Protein AF-A0A3Q2NP23-F1 (afdb_monomer)

Structure (mmCIF, N/CA/C/O backbone):
data_AF-A0A3Q2NP23-F1
#
_entry.id   AF-A0A3Q2NP23-F1
#
loop_
_atom_site.group_PDB
_atom_site.id
_atom_site.type_symbol
_atom_site.label_atom_id
_atom_site.label_alt_id
_atom_site.label_comp_id
_atom_site.label_asym_id
_atom_site.label_entity_id
_atom_site.label_seq_id
_atom_site.pdbx_PDB_ins_code
_atom_site.Cartn_x
_atom_site.Cartn_y
_atom_site.Cartn_z
_atom_site.occupancy
_atom_site.B_iso_or_equiv
_atom_site.auth_seq_id
_atom_site.auth_comp_id
_atom_site.auth_asym_id
_atom_site.auth_atom_id
_atom_site.pdbx_PDB_model_num
ATOM 1 N N . LYS A 1 1 ? -28.931 4.184 -23.098 1.00 35.94 1 LYS A N 1
ATOM 2 C CA . LYS A 1 1 ? -28.096 5.409 -23.092 1.00 35.94 1 LYS A CA 1
ATOM 3 C C . LYS A 1 1 ? -26.711 5.015 -23.587 1.00 35.94 1 LYS A C 1
ATOM 5 O O . LYS A 1 1 ? -25.876 4.623 -22.790 1.00 35.94 1 LYS A O 1
ATOM 10 N N . ALA A 1 2 ? -26.547 4.990 -24.907 1.00 26.88 2 ALA A N 1
ATOM 11 C CA . ALA A 1 2 ? -25.264 4.804 -25.570 1.00 26.88 2 ALA A CA 1
ATOM 12 C C . ALA A 1 2 ? -24.719 6.204 -25.873 1.00 26.88 2 ALA A C 1
ATOM 14 O O . ALA A 1 2 ? -25.475 7.043 -26.363 1.00 26.88 2 ALA A O 1
ATOM 15 N N . TYR A 1 3 ? -23.464 6.470 -25.517 1.00 28.52 3 TYR A N 1
ATOM 16 C CA . TYR A 1 3 ? -22.790 7.712 -25.876 1.00 28.52 3 TYR A CA 1
ATOM 17 C C . TYR A 1 3 ? -22.080 7.507 -27.211 1.00 28.52 3 TYR A C 1
ATOM 19 O O . TYR A 1 3 ? -21.202 6.659 -27.342 1.00 28.52 3 TYR A O 1
ATOM 27 N N . THR A 1 4 ? -22.537 8.267 -28.198 1.00 26.88 4 THR A N 1
ATOM 28 C CA . THR A 1 4 ? -21.994 8.383 -29.548 1.00 26.88 4 THR A CA 1
ATOM 29 C C . THR A 1 4 ? -20.663 9.132 -29.505 1.00 26.88 4 THR A C 1
ATOM 31 O O . THR A 1 4 ? -20.618 10.284 -29.073 1.00 26.88 4 THR A O 1
ATOM 34 N N . THR A 1 5 ? -19.589 8.500 -29.970 1.00 29.34 5 THR A N 1
ATOM 35 C CA . THR A 1 5 ? -18.286 9.139 -30.188 1.00 29.34 5 THR A CA 1
ATOM 36 C C . THR A 1 5 ? -18.270 9.799 -31.569 1.00 29.34 5 THR A C 1
ATOM 38 O O . THR A 1 5 ? -18.598 9.163 -32.570 1.00 29.34 5 THR A O 1
ATOM 41 N N . TYR A 1 6 ? -17.911 11.082 -31.620 1.00 25.86 6 TYR A N 1
ATOM 42 C CA . TYR A 1 6 ? -17.731 11.854 -32.850 1.00 25.86 6 TYR A CA 1
ATOM 43 C C . TYR A 1 6 ? -16.510 11.343 -33.631 1.00 25.86 6 TYR A C 1
ATOM 45 O O . TYR A 1 6 ? -15.394 11.391 -33.121 1.00 25.86 6 TYR A O 1
ATOM 53 N N . PHE A 1 7 ? -16.711 10.915 -34.879 1.00 29.17 7 PHE A N 1
ATOM 54 C CA . PHE A 1 7 ? -15.648 10.807 -35.881 1.00 29.17 7 PHE A CA 1
ATOM 55 C C . PHE A 1 7 ? -15.791 11.981 -36.852 1.00 29.17 7 PHE A C 1
ATOM 57 O O . PHE A 1 7 ? -16.804 12.115 -37.537 1.00 29.17 7 PHE A O 1
ATOM 64 N N . SER A 1 8 ? -14.784 12.849 -36.895 1.00 27.30 8 SER A N 1
ATOM 65 C CA . SER A 1 8 ? -14.653 13.893 -37.909 1.00 27.30 8 SER A CA 1
ATOM 66 C C . SER A 1 8 ? -14.280 13.258 -39.252 1.00 27.30 8 SER A C 1
ATOM 68 O O . SER A 1 8 ? -13.187 12.712 -39.399 1.00 27.30 8 SER A O 1
ATOM 70 N N . TYR A 1 9 ? -15.193 13.337 -40.219 1.00 28.77 9 TYR A N 1
ATOM 71 C CA . TYR A 1 9 ? -14.936 13.094 -41.637 1.00 28.77 9 TYR A CA 1
ATOM 72 C C . TYR A 1 9 ? -14.006 14.187 -42.189 1.00 28.77 9 TYR A C 1
ATOM 74 O O . TYR A 1 9 ? -14.312 15.371 -42.060 1.00 28.77 9 TYR A O 1
ATOM 82 N N . PHE A 1 10 ? -12.899 13.803 -42.827 1.00 31.05 10 PHE A N 1
ATOM 83 C CA . PHE A 1 10 ? -12.222 14.659 -43.803 1.00 31.05 10 PHE A CA 1
ATOM 84 C C . PHE A 1 10 ? -12.729 14.269 -45.194 1.00 31.05 10 PHE A C 1
ATOM 86 O O . PHE A 1 10 ? -12.468 13.163 -45.667 1.00 31.05 10 PHE A O 1
ATOM 93 N N . ASP A 1 11 ? -13.475 15.179 -45.822 1.00 29.77 11 ASP A N 1
ATOM 94 C CA . ASP A 1 11 ? -13.881 15.097 -47.224 1.00 29.77 11 ASP A CA 1
ATOM 95 C C . ASP A 1 11 ? -12.647 15.118 -48.134 1.00 29.77 11 ASP A C 1
ATOM 97 O O . ASP A 1 11 ? -11.856 16.065 -48.124 1.00 29.77 11 ASP A O 1
ATOM 101 N N . CYS A 1 12 ? -12.490 14.080 -48.956 1.00 27.72 12 CYS A N 1
ATOM 102 C CA . CYS A 1 12 ? -11.505 14.051 -50.029 1.00 27.72 12 CYS A CA 1
ATOM 103 C C . CYS A 1 12 ? -12.190 14.481 -51.334 1.00 27.72 12 CYS A C 1
ATOM 105 O O . CYS A 1 12 ? -12.867 13.690 -51.992 1.00 27.72 12 CYS A O 1
ATOM 107 N N . HIS A 1 13 ? -12.029 15.752 -51.706 1.00 27.91 13 HIS A N 1
ATOM 108 C CA . HIS A 1 13 ? -12.429 16.241 -53.023 1.00 27.91 13 HIS A CA 1
ATOM 109 C C . HIS A 1 13 ? -11.450 15.711 -54.081 1.00 27.91 13 HIS A C 1
ATOM 111 O O . HIS A 1 13 ? -10.294 16.126 -54.155 1.00 27.91 13 HIS A O 1
ATOM 117 N N . ILE A 1 14 ? -11.927 14.788 -54.915 1.00 40.62 14 ILE A N 1
ATOM 118 C CA . ILE A 1 14 ? -11.193 14.257 -56.065 1.00 40.62 14 ILE A CA 1
ATOM 119 C C . ILE A 1 14 ? -11.105 15.344 -57.140 1.00 40.62 14 ILE A C 1
ATOM 121 O O . ILE A 1 14 ? -12.124 15.766 -57.688 1.00 40.62 14 ILE A O 1
ATOM 125 N N . SER A 1 15 ? -9.886 15.747 -57.506 1.00 33.84 15 SER A N 1
ATOM 126 C CA . SER A 1 15 ? -9.632 16.327 -58.826 1.00 33.84 15 SER A CA 1
ATOM 127 C C . SER A 1 15 ? -8.270 15.895 -59.387 1.00 33.84 15 SER A C 1
ATOM 129 O O . SER A 1 15 ? -7.220 16.157 -58.817 1.00 33.84 15 SER A O 1
ATOM 131 N N . SER A 1 16 ? -8.356 15.229 -60.542 1.00 37.62 16 SER A N 1
ATOM 132 C CA . SER A 1 16 ? -7.365 15.105 -61.619 1.00 37.62 16 SER A CA 1
ATOM 133 C C . SER A 1 16 ? -6.030 14.365 -61.382 1.00 37.62 16 SER A C 1
ATOM 135 O O . SER A 1 16 ? -5.040 14.928 -60.934 1.00 37.62 16 SER A O 1
ATOM 137 N N . LEU A 1 17 ? -6.006 13.114 -61.871 1.00 46.75 17 LEU A N 1
ATOM 138 C CA . LEU A 1 17 ? -4.917 12.429 -62.595 1.00 46.75 17 LEU A CA 1
ATOM 139 C C . LEU A 1 17 ? -3.469 12.651 -62.112 1.00 46.75 17 LEU A C 1
ATOM 141 O O . LEU A 1 17 ? -2.693 13.329 -62.775 1.00 46.75 17 LEU A O 1
ATOM 145 N N . THR A 1 18 ? -3.055 11.931 -61.069 1.00 41.75 18 THR A N 1
ATOM 146 C CA . THR A 1 18 ? -1.719 11.308 -61.004 1.00 41.75 18 THR A CA 1
ATOM 147 C C . THR A 1 18 ? -1.825 9.977 -60.255 1.00 41.75 18 THR A C 1
ATOM 149 O O . THR A 1 18 ? -2.629 9.827 -59.339 1.00 41.75 18 THR A O 1
ATOM 152 N N . SER A 1 19 ? -1.073 8.973 -60.705 1.00 42.38 19 SER A N 1
ATOM 153 C CA . SER A 1 19 ? -1.015 7.628 -60.125 1.00 42.38 19 SER A CA 1
ATOM 154 C C . SER A 1 19 ? -0.623 7.683 -58.642 1.00 42.38 19 SER A C 1
ATOM 156 O O . SER A 1 19 ? 0.564 7.776 -58.330 1.00 42.38 19 SER A O 1
ATOM 158 N N . LEU A 1 20 ? -1.590 7.577 -57.724 1.00 38.09 20 LEU A N 1
ATOM 159 C CA . LEU A 1 20 ? -1.295 7.263 -56.327 1.00 38.09 20 LEU A CA 1
ATOM 160 C C . LEU A 1 20 ? -0.900 5.785 -56.239 1.00 38.09 20 LEU A C 1
ATOM 162 O O . LEU A 1 20 ? -1.748 4.894 -56.247 1.00 38.09 20 LEU A O 1
ATOM 166 N N . LEU A 1 21 ? 0.401 5.527 -56.117 1.00 37.78 21 LEU A N 1
ATOM 167 C CA . LEU A 1 21 ? 0.867 4.331 -55.428 1.00 37.78 21 LEU A CA 1
ATOM 168 C C . LEU A 1 21 ? 0.365 4.430 -53.981 1.00 37.78 21 LEU A C 1
ATOM 170 O O . LEU A 1 21 ? 0.933 5.157 -53.169 1.00 37.78 21 LEU A O 1
ATOM 174 N N . CYS A 1 22 ? -0.717 3.721 -53.658 1.00 30.45 22 CYS A N 1
ATOM 175 C CA . CYS A 1 22 ? -1.057 3.425 -52.271 1.00 30.45 22 CYS A CA 1
ATOM 176 C C . CYS A 1 22 ? 0.041 2.518 -51.710 1.00 30.45 22 CYS A C 1
ATOM 178 O O . CYS A 1 22 ? -0.013 1.297 -51.844 1.00 30.45 22 CYS A O 1
ATOM 180 N N . VAL A 1 23 ? 1.063 3.123 -51.105 1.00 36.09 23 VAL A N 1
ATOM 181 C CA . VAL A 1 23 ? 1.994 2.400 -50.244 1.00 36.09 23 VAL A CA 1
ATOM 182 C C . VAL A 1 23 ? 1.214 2.045 -48.984 1.00 36.09 23 VAL A C 1
ATOM 184 O O . VAL A 1 23 ? 0.964 2.890 -48.127 1.00 36.09 23 VAL A O 1
ATOM 187 N N . VAL A 1 24 ? 0.762 0.797 -48.908 1.00 30.58 24 VAL A N 1
ATOM 188 C CA . VAL A 1 24 ? 0.206 0.229 -47.683 1.00 30.58 24 VAL A CA 1
ATOM 189 C C . VAL A 1 24 ? 1.387 0.030 -46.736 1.00 30.58 24 VAL A C 1
ATOM 191 O O . VAL A 1 24 ? 2.119 -0.951 -46.849 1.00 30.58 24 VAL A O 1
ATOM 194 N N . PHE A 1 25 ? 1.625 0.982 -45.834 1.00 33.41 25 PHE A N 1
ATOM 195 C CA . PHE A 1 25 ? 2.493 0.723 -44.691 1.00 33.41 25 PHE A CA 1
ATOM 196 C C . PHE A 1 25 ? 1.795 -0.339 -43.839 1.00 33.41 25 PHE A C 1
ATOM 198 O O . PHE A 1 25 ? 0.731 -0.086 -43.275 1.00 33.41 25 PHE A O 1
ATOM 205 N N . SER A 1 26 ? 2.361 -1.548 -43.794 1.00 35.94 26 SER A N 1
ATOM 206 C CA . SER A 1 26 ? 1.965 -2.519 -42.774 1.00 35.94 26 SER A CA 1
ATOM 207 C C . SER A 1 26 ? 2.264 -1.892 -41.409 1.00 35.94 26 SER A C 1
ATOM 209 O O . SER A 1 26 ? 3.358 -1.343 -41.245 1.00 35.94 26 SER A O 1
ATOM 211 N N . PRO A 1 27 ? 1.325 -1.909 -40.449 1.00 47.12 27 PRO A N 1
ATOM 212 C CA . PRO A 1 27 ? 1.625 -1.446 -39.104 1.00 47.12 27 PRO A CA 1
ATOM 213 C C . PRO A 1 27 ? 2.765 -2.313 -38.562 1.00 47.12 27 PRO A C 1
ATOM 215 O O . PRO A 1 27 ? 2.693 -3.539 -38.641 1.00 47.12 27 PRO A O 1
ATOM 218 N N . VAL A 1 28 ? 3.836 -1.682 -38.073 1.00 52.12 28 VAL A N 1
ATOM 219 C CA . VAL A 1 28 ? 4.863 -2.373 -37.282 1.00 52.12 28 VAL A CA 1
ATOM 220 C C . VAL A 1 28 ? 4.123 -3.110 -36.167 1.00 52.12 28 VAL A C 1
ATOM 222 O O . VAL A 1 28 ? 3.324 -2.499 -35.457 1.00 52.12 28 VAL A O 1
ATOM 225 N N . ASP A 1 29 ? 4.313 -4.425 -36.093 1.00 55.00 29 ASP A N 1
ATOM 226 C CA . ASP A 1 29 ? 3.543 -5.328 -35.240 1.00 55.00 29 ASP A CA 1
ATOM 227 C C . ASP A 1 29 ? 3.810 -4.998 -33.762 1.00 55.00 29 ASP A C 1
ATOM 229 O O . ASP A 1 29 ? 4.815 -5.408 -33.177 1.00 55.00 29 ASP A O 1
ATOM 233 N N . GLN A 1 30 ? 2.961 -4.155 -33.167 1.00 64.19 30 GLN A N 1
ATOM 234 C CA . GLN A 1 30 ? 3.135 -3.702 -31.792 1.00 64.19 30 GLN A CA 1
ATOM 235 C C . GLN A 1 30 ? 2.721 -4.827 -30.839 1.00 64.19 30 GLN A C 1
ATOM 237 O O . GLN A 1 30 ? 1.545 -5.010 -30.521 1.00 64.19 30 GLN A O 1
ATOM 242 N N . THR A 1 31 ? 3.704 -5.583 -30.354 1.00 84.19 31 THR A N 1
ATOM 243 C CA . THR A 1 31 ? 3.471 -6.671 -29.398 1.00 84.19 31 THR A CA 1
ATOM 244 C C . THR A 1 31 ? 3.238 -6.085 -28.008 1.00 84.19 31 THR A C 1
ATOM 246 O O . THR A 1 31 ? 4.031 -5.277 -27.536 1.00 84.19 31 THR A O 1
ATOM 249 N N . THR A 1 32 ? 2.168 -6.482 -27.318 1.00 91.75 32 THR A N 1
ATOM 250 C CA . THR A 1 32 ? 1.939 -6.089 -25.916 1.00 91.75 32 THR A CA 1
ATOM 251 C C . THR A 1 32 ? 2.197 -7.276 -24.997 1.00 91.75 32 THR A C 1
ATOM 253 O O . THR A 1 32 ? 1.559 -8.315 -25.146 1.00 91.75 32 THR A O 1
ATOM 256 N N . ILE A 1 33 ? 3.101 -7.117 -24.031 1.00 93.56 33 ILE A N 1
ATOM 257 C CA . ILE A 1 33 ? 3.438 -8.135 -23.032 1.00 93.56 33 ILE A CA 1
ATOM 258 C C . ILE A 1 33 ? 2.903 -7.690 -21.676 1.00 93.56 33 ILE A C 1
ATOM 260 O O . ILE A 1 33 ? 3.132 -6.558 -21.246 1.00 93.56 33 ILE A O 1
ATOM 264 N N . ARG A 1 34 ? 2.189 -8.598 -21.009 1.00 92.88 34 ARG A N 1
ATOM 265 C CA . ARG A 1 34 ? 1.722 -8.443 -19.631 1.00 92.88 34 ARG A CA 1
ATOM 266 C C . ARG A 1 34 ? 2.533 -9.358 -18.731 1.00 92.88 34 ARG A C 1
ATOM 268 O O . ARG A 1 34 ? 2.736 -10.516 -19.081 1.00 92.88 34 ARG A O 1
ATOM 275 N N . VAL A 1 35 ? 3.002 -8.826 -17.614 1.00 92.50 35 VAL A N 1
ATOM 276 C CA . VAL A 1 35 ? 3.826 -9.553 -16.648 1.00 92.50 35 VAL A CA 1
ATOM 277 C C . VAL A 1 35 ? 3.521 -9.060 -15.243 1.00 92.50 35 VAL A C 1
ATOM 279 O O . VAL A 1 35 ? 3.249 -7.874 -15.050 1.00 92.50 35 VAL A O 1
ATOM 282 N N . ASP A 1 36 ? 3.593 -9.947 -14.266 1.00 89.12 36 ASP A N 1
ATOM 283 C CA . ASP A 1 36 ? 3.422 -9.579 -12.871 1.00 89.12 36 ASP A CA 1
ATOM 284 C C . ASP A 1 36 ? 4.686 -8.898 -12.319 1.00 89.12 36 ASP A C 1
ATOM 286 O O . ASP A 1 36 ? 5.825 -9.164 -12.715 1.00 89.12 36 ASP A O 1
ATOM 290 N N . SER A 1 37 ? 4.511 -7.953 -11.397 1.00 85.19 37 SER A N 1
ATOM 291 C CA . SER A 1 37 ? 5.633 -7.256 -10.767 1.00 85.19 37 SER A CA 1
ATOM 292 C C . SER A 1 37 ? 6.547 -8.242 -10.034 1.00 85.19 37 SER A C 1
ATOM 294 O O . SER A 1 37 ? 6.059 -9.160 -9.382 1.00 85.19 37 SER A O 1
ATOM 296 N N . ARG A 1 38 ? 7.856 -7.967 -10.029 1.00 82.12 38 ARG A N 1
ATOM 297 C CA . ARG A 1 38 ? 8.957 -8.783 -9.478 1.00 82.12 38 ARG A CA 1
ATOM 298 C C . ARG A 1 38 ? 9.352 -9.993 -10.325 1.00 82.12 38 ARG A C 1
ATOM 300 O O . ARG A 1 38 ? 10.338 -10.645 -9.986 1.00 82.12 38 ARG A O 1
ATOM 307 N N . GLU A 1 39 ? 8.680 -10.251 -11.440 1.00 87.44 39 GLU A N 1
ATOM 308 C CA . GLU A 1 39 ? 9.091 -11.294 -12.377 1.00 87.44 39 GLU A CA 1
ATOM 309 C C . GLU A 1 39 ? 10.202 -10.827 -13.333 1.00 87.44 39 GLU A C 1
ATOM 311 O O . GLU A 1 39 ? 10.609 -9.663 -13.355 1.00 87.44 39 GLU A O 1
ATOM 316 N N . THR A 1 40 ? 10.737 -11.764 -14.115 1.00 91.88 40 THR A N 1
ATOM 317 C CA . THR A 1 40 ? 11.647 -11.470 -15.229 1.00 91.88 40 THR A CA 1
ATOM 318 C C . THR A 1 40 ? 10.866 -11.585 -16.529 1.00 91.88 40 THR A C 1
ATOM 320 O O . THR A 1 40 ? 10.209 -12.596 -16.756 1.00 91.88 40 THR A O 1
ATOM 323 N N . VAL A 1 41 ? 10.957 -10.571 -17.388 1.00 95.38 41 VAL A N 1
ATOM 324 C CA . VAL A 1 41 ? 10.283 -10.537 -18.692 1.00 95.38 41 VAL A CA 1
ATOM 325 C C . VAL A 1 41 ? 11.306 -10.573 -19.822 1.00 95.38 41 VAL A C 1
ATOM 327 O O . VAL A 1 41 ? 12.412 -10.052 -19.680 1.00 95.38 41 VAL A O 1
ATOM 330 N N . ILE A 1 42 ? 10.933 -11.174 -20.950 1.00 96.62 42 ILE A N 1
ATOM 331 C CA . ILE A 1 42 ? 11.737 -11.173 -22.173 1.00 96.62 42 ILE A CA 1
ATOM 332 C C . ILE A 1 42 ? 10.973 -10.394 -23.241 1.00 96.62 42 ILE A C 1
ATOM 334 O O . ILE A 1 42 ? 9.869 -10.789 -23.614 1.00 96.62 42 ILE A O 1
ATOM 338 N N . LEU A 1 43 ? 11.541 -9.286 -23.722 1.00 96.06 43 LEU A N 1
ATOM 339 C CA . LEU A 1 43 ? 10.987 -8.536 -24.848 1.00 96.06 43 LEU A CA 1
ATOM 340 C C . LEU A 1 43 ? 11.620 -9.070 -26.140 1.00 96.06 43 LEU A C 1
ATOM 342 O O . LEU A 1 43 ? 12.839 -8.963 -26.298 1.00 96.06 43 LEU A O 1
ATOM 346 N N . PRO A 1 44 ? 10.835 -9.667 -27.050 1.00 94.94 44 PRO A N 1
ATOM 347 C CA . PRO A 1 44 ? 11.377 -10.378 -28.194 1.00 94.94 44 PRO A CA 1
ATOM 348 C C . PRO A 1 44 ? 11.942 -9.414 -29.237 1.00 94.94 44 PRO A C 1
ATOM 350 O O . PRO A 1 44 ? 11.296 -8.437 -29.631 1.00 94.94 44 PRO A O 1
ATOM 353 N N . CYS A 1 45 ? 13.142 -9.718 -29.723 1.00 92.94 45 CYS A N 1
ATOM 354 C CA . CYS A 1 45 ? 13.730 -9.043 -30.869 1.00 92.94 45 CYS A CA 1
ATOM 355 C C . CYS A 1 45 ? 14.780 -9.922 -31.554 1.00 92.94 45 CYS A C 1
ATOM 357 O O . CYS A 1 45 ? 15.736 -10.374 -30.926 1.00 92.94 45 CYS A O 1
ATOM 359 N N . ARG A 1 46 ? 14.625 -10.136 -32.863 1.00 91.56 46 ARG A N 1
ATOM 360 C CA . ARG A 1 46 ? 15.549 -10.945 -33.663 1.00 91.56 46 ARG A CA 1
ATOM 361 C C . ARG A 1 46 ? 16.091 -10.133 -34.830 1.00 91.56 46 ARG A C 1
ATOM 363 O O . ARG A 1 46 ? 15.320 -9.576 -35.607 1.00 91.56 46 ARG A O 1
ATOM 370 N N . ALA A 1 47 ? 17.415 -10.077 -34.940 1.00 88.56 47 ALA A N 1
ATOM 371 C CA . ALA A 1 47 ? 18.098 -9.370 -36.009 1.00 88.56 47 ALA A CA 1
ATOM 372 C C . ALA A 1 47 ? 17.793 -10.022 -37.375 1.00 88.56 47 ALA A C 1
ATOM 374 O O . ALA A 1 47 ? 17.795 -11.253 -37.481 1.00 88.56 47 ALA A O 1
ATOM 375 N N . PRO A 1 48 ? 17.531 -9.228 -38.426 1.00 83.44 48 PRO A N 1
ATOM 376 C CA . PRO A 1 48 ? 17.354 -9.745 -39.775 1.00 83.44 48 PRO A CA 1
ATOM 377 C C . PRO A 1 48 ? 18.700 -10.166 -40.388 1.00 83.44 48 PRO A C 1
ATOM 379 O O . PRO A 1 48 ? 19.739 -9.582 -40.088 1.00 83.44 48 PRO A O 1
ATOM 382 N N . GLY A 1 49 ? 18.681 -11.139 -41.304 1.00 77.50 49 GLY A N 1
ATOM 383 C CA . GLY A 1 49 ? 19.862 -11.546 -42.076 1.00 77.50 49 GLY A CA 1
ATOM 384 C C . GLY A 1 49 ? 20.578 -12.786 -41.533 1.00 77.50 49 GLY A C 1
ATOM 385 O O . GLY A 1 49 ? 19.934 -13.719 -41.063 1.00 77.50 49 GLY A O 1
ATOM 386 N N . ASP A 1 50 ? 21.908 -12.818 -41.655 1.00 72.12 50 ASP A N 1
ATOM 387 C CA . ASP A 1 50 ? 22.761 -13.980 -41.344 1.00 72.12 50 ASP A CA 1
ATOM 388 C C . ASP A 1 50 ? 23.021 -14.204 -39.839 1.00 72.12 50 ASP A C 1
ATOM 390 O O . ASP A 1 50 ? 23.732 -15.136 -39.466 1.00 72.12 50 ASP A O 1
ATOM 394 N N . GLY A 1 51 ? 22.430 -13.369 -38.979 1.00 68.06 51 GLY A N 1
ATOM 395 C CA . GLY A 1 51 ? 22.578 -13.423 -37.525 1.00 68.06 51 GLY A CA 1
ATOM 396 C C . GLY A 1 51 ? 23.752 -12.608 -36.974 1.00 68.06 51 GLY A C 1
ATOM 397 O O . GLY A 1 51 ? 23.907 -12.537 -35.755 1.00 68.06 51 GLY A O 1
ATOM 398 N N . THR A 1 52 ? 24.553 -11.949 -37.819 1.00 79.62 52 THR A N 1
ATOM 399 C CA . THR A 1 52 ? 25.682 -11.128 -37.360 1.00 79.62 52 THR A CA 1
ATOM 400 C C . THR A 1 52 ? 25.201 -9.798 -36.781 1.00 79.62 52 THR A C 1
ATOM 402 O O . THR A 1 52 ? 24.761 -8.906 -37.504 1.00 79.62 52 THR A O 1
ATOM 405 N N . VAL A 1 53 ? 25.339 -9.622 -35.465 1.00 85.00 53 VAL A N 1
ATOM 406 C CA . VAL A 1 53 ? 24.965 -8.382 -34.769 1.00 85.00 53 VAL A CA 1
ATOM 407 C C . VAL A 1 53 ? 26.212 -7.583 -34.398 1.00 85.00 53 VAL A C 1
ATOM 409 O O . VAL A 1 53 ? 26.959 -7.961 -33.498 1.00 85.00 53 VAL A O 1
ATOM 412 N N . ILE A 1 54 ? 26.419 -6.446 -35.067 1.00 85.69 54 ILE A N 1
ATOM 413 C CA . ILE A 1 54 ? 27.505 -5.499 -34.750 1.00 85.69 54 ILE A CA 1
ATOM 414 C C . ILE A 1 54 ? 27.041 -4.467 -33.719 1.00 85.69 54 ILE A C 1
ATOM 416 O O . ILE A 1 54 ? 27.753 -4.190 -32.756 1.00 85.69 54 ILE A O 1
ATOM 420 N N . THR A 1 55 ? 25.847 -3.897 -33.916 1.00 90.81 55 THR A N 1
ATOM 421 C CA . THR A 1 55 ? 25.205 -2.962 -32.981 1.00 90.81 55 THR A CA 1
ATOM 422 C C . THR A 1 55 ? 23.750 -3.368 -32.771 1.00 90.81 55 THR A C 1
ATOM 424 O O . THR A 1 55 ? 23.052 -3.654 -33.747 1.00 90.81 55 THR A O 1
ATOM 427 N N . ALA A 1 56 ? 23.307 -3.371 -31.517 1.00 92.69 56 ALA A N 1
ATOM 428 C CA . ALA A 1 56 ? 21.916 -3.552 -31.123 1.00 92.69 56 ALA A CA 1
ATOM 429 C C . ALA A 1 56 ? 21.591 -2.615 -29.962 1.00 92.69 56 ALA A C 1
ATOM 431 O O . ALA A 1 56 ? 22.380 -2.474 -29.027 1.00 92.69 56 ALA A O 1
ATOM 432 N N . GLU A 1 57 ? 20.426 -1.992 -30.006 1.00 92.81 57 GLU A N 1
ATOM 433 C CA . GLU A 1 57 ? 19.972 -1.086 -28.964 1.00 92.81 57 GLU A CA 1
ATOM 434 C C . GLU A 1 57 ? 18.508 -1.338 -28.636 1.00 92.81 57 GLU A C 1
ATOM 436 O O . GLU A 1 57 ? 17.679 -1.566 -29.519 1.00 92.81 57 GLU A O 1
ATOM 441 N N . TRP A 1 58 ? 18.209 -1.272 -27.343 1.00 94.75 58 TRP A N 1
ATOM 442 C CA . TRP A 1 58 ? 16.851 -1.102 -26.861 1.00 94.75 58 TRP A CA 1
ATOM 443 C C . TRP A 1 58 ? 16.709 0.291 -26.272 1.00 94.75 58 TRP A C 1
ATOM 445 O O . TRP A 1 58 ? 17.506 0.705 -25.426 1.00 94.75 58 TRP A O 1
ATOM 455 N N . SER A 1 59 ? 15.665 0.997 -26.677 1.00 91.31 59 SER A N 1
ATOM 456 C CA . SER A 1 59 ? 15.288 2.299 -26.136 1.00 91.31 59 SER A CA 1
ATOM 457 C C . SER A 1 59 ? 13.836 2.269 -25.669 1.00 91.31 59 SER A C 1
ATOM 459 O O . SER A 1 59 ? 13.084 1.343 -25.974 1.00 91.31 59 SER A O 1
ATOM 461 N N . ARG A 1 60 ? 13.437 3.271 -24.885 1.00 90.06 60 ARG A N 1
ATOM 462 C CA . ARG A 1 60 ? 12.025 3.520 -24.584 1.00 90.06 60 ARG A CA 1
ATOM 463 C C . ARG A 1 60 ? 11.603 4.832 -25.218 1.00 90.06 60 ARG A C 1
ATOM 465 O O . ARG A 1 60 ? 12.362 5.799 -25.207 1.00 90.06 60 ARG A O 1
ATOM 472 N N . THR A 1 61 ? 10.364 4.895 -25.689 1.00 84.31 61 THR A N 1
ATOM 473 C CA . THR A 1 61 ? 9.825 6.099 -26.344 1.00 84.31 61 THR A CA 1
ATOM 474 C C . THR A 1 61 ? 9.704 7.299 -25.401 1.00 84.31 61 THR A C 1
ATOM 476 O O . THR A 1 61 ? 9.630 8.440 -25.857 1.00 84.31 61 THR A O 1
ATOM 479 N N . ASP A 1 62 ? 9.646 7.052 -24.090 1.00 78.94 62 ASP A N 1
ATOM 480 C CA . ASP A 1 62 ? 9.495 8.073 -23.055 1.00 78.94 62 ASP A CA 1
ATOM 481 C C . ASP A 1 62 ? 10.819 8.540 -22.428 1.00 78.94 62 ASP A C 1
ATOM 483 O O . ASP A 1 62 ? 10.786 9.483 -21.638 1.00 78.94 62 ASP A O 1
ATOM 487 N N . LEU A 1 63 ? 11.968 7.957 -22.798 1.00 75.31 63 LEU A N 1
ATOM 488 C CA . LEU A 1 63 ? 13.299 8.387 -22.344 1.00 75.31 63 LEU A CA 1
ATOM 489 C C . LEU A 1 63 ? 13.874 9.538 -23.195 1.00 75.31 63 LEU A C 1
ATOM 491 O O . LEU A 1 63 ? 13.525 9.729 -24.366 1.00 75.31 63 LEU A O 1
ATOM 495 N N . GLU A 1 64 ? 14.771 10.335 -22.607 1.00 68.50 64 GLU A N 1
ATOM 496 C CA . GLU A 1 64 ? 15.610 11.284 -23.349 1.00 68.50 64 GLU A CA 1
ATOM 497 C C . GLU A 1 64 ? 16.439 10.575 -24.435 1.00 68.50 64 GLU A C 1
ATOM 499 O O . GLU A 1 64 ? 16.755 9.391 -24.347 1.00 68.50 64 GLU A O 1
ATOM 504 N N . SER A 1 65 ? 16.728 11.292 -25.526 1.00 66.19 65 SER A N 1
ATOM 505 C CA . SER A 1 65 ? 17.274 10.718 -26.767 1.00 66.19 65 SER A CA 1
ATOM 506 C C . SER A 1 65 ? 18.692 10.147 -26.664 1.00 66.19 65 SER A C 1
ATOM 508 O O . SER A 1 65 ? 19.134 9.491 -27.598 1.00 66.19 65 SER A O 1
ATOM 510 N N . ASP A 1 66 ? 19.415 10.418 -25.583 1.00 70.12 66 ASP A N 1
ATOM 511 C CA . ASP A 1 66 ? 20.778 9.947 -25.323 1.00 70.12 66 ASP A CA 1
ATOM 512 C C . ASP A 1 66 ? 20.838 8.758 -24.344 1.00 70.12 66 ASP A C 1
ATOM 514 O O . ASP A 1 66 ? 21.929 8.291 -24.019 1.00 70.12 66 ASP A O 1
ATOM 518 N N . GLN A 1 67 ? 19.688 8.245 -23.886 1.00 76.19 67 GLN A N 1
ATOM 519 C CA . GLN A 1 67 ? 19.608 7.187 -22.877 1.00 76.19 67 GLN A CA 1
ATOM 520 C C . GLN A 1 67 ? 18.994 5.900 -23.432 1.00 76.19 67 GLN A C 1
ATOM 522 O O . GLN A 1 67 ? 17.841 5.866 -23.864 1.00 76.19 67 GLN A O 1
ATOM 527 N N . TYR A 1 68 ? 19.748 4.804 -23.336 1.00 87.31 68 TYR A N 1
ATOM 528 C CA . TYR A 1 68 ? 19.308 3.478 -23.774 1.00 87.31 68 TYR A CA 1
ATOM 529 C C . TYR A 1 68 ? 18.869 2.613 -22.594 1.00 87.31 68 TYR A C 1
ATOM 531 O O . TYR A 1 68 ? 19.362 2.761 -21.479 1.00 87.31 68 TYR A O 1
ATOM 539 N N . VAL A 1 69 ? 17.974 1.659 -22.835 1.00 90.19 69 VAL A N 1
ATOM 540 C CA . VAL A 1 69 ? 17.706 0.567 -21.885 1.00 90.19 69 VAL A CA 1
ATOM 541 C C . VAL A 1 69 ? 18.909 -0.371 -21.836 1.00 90.19 69 VAL A C 1
ATOM 543 O O . VAL A 1 69 ? 19.371 -0.725 -20.758 1.00 90.19 69 VAL A O 1
ATOM 546 N N . ILE A 1 70 ? 19.437 -0.735 -23.006 1.00 92.31 70 ILE A N 1
ATOM 547 C CA . ILE A 1 7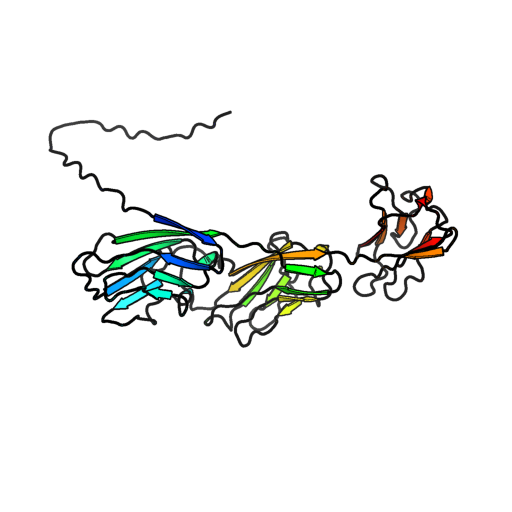0 ? 20.708 -1.438 -23.181 1.00 92.31 70 ILE A CA 1
ATOM 548 C C . ILE A 1 70 ? 21.282 -1.056 -24.547 1.00 92.31 70 ILE A C 1
ATOM 550 O O . ILE A 1 70 ? 20.544 -0.959 -25.530 1.00 92.31 70 ILE A O 1
ATOM 554 N N . PHE A 1 71 ? 22.593 -0.837 -24.608 1.00 92.25 71 PHE A N 1
ATOM 555 C CA . PHE A 1 71 ? 23.309 -0.546 -25.846 1.00 92.25 71 PHE A CA 1
ATOM 556 C C . PHE A 1 71 ? 24.443 -1.553 -26.024 1.00 92.25 71 PHE A C 1
ATOM 558 O O . PHE A 1 71 ? 25.300 -1.687 -25.152 1.00 92.25 71 PHE A O 1
ATOM 565 N N . TYR A 1 72 ? 24.441 -2.280 -27.134 1.00 92.56 72 TYR A N 1
ATOM 566 C CA . TYR A 1 72 ? 25.437 -3.288 -27.473 1.00 92.56 72 TYR A CA 1
ATOM 567 C C . TYR A 1 72 ? 26.172 -2.881 -28.746 1.00 92.56 72 TYR A C 1
ATOM 569 O O . TYR A 1 72 ? 25.542 -2.604 -29.766 1.00 92.56 72 TYR A O 1
ATOM 577 N N . ARG A 1 73 ? 27.506 -2.883 -28.699 1.00 91.25 73 ARG A N 1
ATOM 578 C CA . ARG A 1 73 ? 28.379 -2.613 -29.843 1.00 91.25 73 ARG A CA 1
ATOM 579 C C . ARG A 1 73 ? 29.684 -3.395 -29.711 1.00 91.25 73 ARG A C 1
ATOM 581 O O . ARG A 1 73 ? 30.240 -3.492 -28.620 1.00 91.25 73 ARG A O 1
ATOM 588 N N . ASP A 1 74 ? 30.185 -3.932 -30.822 1.00 87.69 74 ASP A N 1
ATOM 589 C CA . ASP A 1 74 ? 31.509 -4.571 -30.908 1.00 87.69 74 ASP A CA 1
ATOM 590 C C . ASP A 1 74 ? 31.737 -5.649 -29.828 1.00 87.69 74 ASP A C 1
ATOM 592 O O . ASP A 1 74 ? 32.770 -5.693 -29.153 1.00 87.69 74 ASP A O 1
ATOM 596 N N . ASN A 1 75 ? 30.746 -6.530 -29.645 1.00 83.94 75 ASN A N 1
ATOM 597 C CA . ASN A 1 75 ? 30.753 -7.605 -28.644 1.00 83.94 75 ASN A CA 1
ATOM 598 C C . ASN A 1 75 ? 30.784 -7.146 -27.179 1.00 83.94 75 ASN A C 1
ATOM 600 O O . ASN A 1 75 ? 31.152 -7.924 -26.294 1.00 83.94 75 ASN A O 1
ATOM 604 N N . LYS A 1 76 ? 30.391 -5.901 -26.898 1.00 88.38 76 LYS A N 1
ATOM 605 C CA . LYS A 1 76 ? 30.330 -5.346 -25.543 1.00 88.38 76 LYS A CA 1
ATOM 606 C C . LYS A 1 76 ? 29.035 -4.579 -25.317 1.00 88.38 76 LYS A C 1
ATOM 608 O O . LYS A 1 76 ? 28.508 -3.937 -26.218 1.00 88.38 76 LYS A O 1
ATOM 613 N N . ILE A 1 77 ? 28.544 -4.633 -24.083 1.00 87.81 77 ILE A N 1
ATOM 614 C CA . ILE A 1 77 ? 27.463 -3.765 -23.615 1.00 87.81 77 ILE A CA 1
ATOM 615 C C . ILE A 1 77 ? 28.094 -2.467 -23.109 1.00 87.81 77 ILE A C 1
ATOM 617 O O . ILE A 1 77 ? 28.991 -2.500 -22.263 1.00 87.81 77 ILE A O 1
ATOM 621 N N . ASP A 1 78 ? 27.624 -1.331 -23.614 1.00 85.06 78 ASP A N 1
ATOM 622 C CA . ASP A 1 78 ? 28.001 -0.014 -23.119 1.00 85.06 78 ASP A CA 1
ATOM 623 C C . ASP A 1 78 ? 27.142 0.350 -21.901 1.00 85.06 78 ASP A C 1
ATOM 625 O O . ASP A 1 78 ? 26.018 0.846 -21.994 1.00 85.06 78 ASP A O 1
ATOM 629 N N . ILE A 1 79 ? 27.694 0.081 -20.722 1.00 77.44 79 ILE A N 1
ATOM 630 C CA . ILE A 1 79 ? 27.041 0.360 -19.439 1.00 77.44 79 ILE A CA 1
ATOM 631 C C . ILE A 1 79 ? 26.936 1.876 -19.187 1.00 77.44 79 ILE A C 1
ATOM 633 O O . ILE A 1 79 ? 26.073 2.310 -18.421 1.00 77.44 79 ILE A O 1
ATOM 637 N N . ALA A 1 80 ? 27.797 2.695 -19.804 1.00 75.62 80 ALA A N 1
ATOM 638 C CA . ALA A 1 80 ? 27.790 4.144 -19.618 1.00 75.62 80 ALA A CA 1
ATOM 639 C C . ALA A 1 80 ? 26.639 4.810 -20.384 1.00 75.62 80 ALA A C 1
ATOM 641 O O . ALA A 1 80 ? 26.043 5.751 -19.865 1.00 75.62 80 ALA A O 1
ATOM 642 N N . ALA A 1 81 ? 26.290 4.281 -21.561 1.00 75.56 81 ALA A N 1
ATOM 643 C CA . ALA A 1 81 ? 25.145 4.726 -22.362 1.00 75.56 81 ALA A CA 1
ATOM 644 C C . ALA A 1 81 ? 23.784 4.221 -21.827 1.00 75.56 81 ALA A C 1
ATOM 646 O O . ALA A 1 81 ? 22.723 4.716 -22.214 1.00 75.56 81 ALA A O 1
ATOM 647 N N . SER A 1 82 ? 23.802 3.228 -20.932 1.00 80.25 82 SER A N 1
ATOM 648 C CA . SER A 1 82 ? 22.598 2.676 -20.313 1.00 80.25 82 SER A CA 1
ATOM 649 C C . SER A 1 82 ? 22.032 3.603 -19.239 1.00 80.25 82 SER A C 1
ATOM 651 O O . SER A 1 82 ? 22.714 4.010 -18.293 1.00 80.25 82 SER A O 1
ATOM 653 N N . CYS A 1 83 ? 20.724 3.813 -19.320 1.00 77.31 83 CYS A N 1
ATOM 654 C CA . CYS A 1 83 ? 19.903 4.438 -18.303 1.00 77.31 83 CYS A CA 1
ATOM 655 C C . CYS A 1 83 ? 20.151 3.777 -16.923 1.00 77.31 83 CYS A C 1
ATOM 657 O O . CYS A 1 83 ? 20.029 2.552 -16.790 1.00 77.31 83 CYS A O 1
ATOM 659 N N . PRO A 1 84 ? 20.503 4.568 -15.886 1.00 73.69 84 PRO A N 1
ATOM 660 C CA . PRO A 1 84 ? 20.763 4.094 -14.528 1.00 73.69 84 PRO A CA 1
ATOM 661 C C . PRO A 1 84 ? 19.755 3.100 -13.934 1.00 73.69 84 PRO A C 1
ATOM 663 O O . PRO A 1 84 ? 20.183 2.195 -13.222 1.00 73.69 84 PRO A O 1
ATOM 666 N N . SER A 1 85 ? 18.452 3.221 -14.219 1.00 74.56 85 SER A N 1
ATOM 667 C CA . SER A 1 85 ? 17.415 2.337 -13.651 1.00 74.56 85 SER A CA 1
ATOM 668 C C . SER A 1 85 ? 17.414 0.913 -14.221 1.00 74.56 85 SER A C 1
ATOM 670 O O . SER A 1 85 ? 16.827 0.017 -13.613 1.00 74.56 85 SER A O 1
ATOM 672 N N . PHE A 1 86 ? 18.063 0.697 -15.368 1.00 83.06 86 PHE A N 1
ATOM 673 C CA . PHE A 1 86 ? 18.185 -0.613 -16.014 1.00 83.06 86 PHE A CA 1
ATOM 674 C C . PHE A 1 86 ? 19.528 -1.293 -15.735 1.00 83.06 86 PHE A C 1
ATOM 676 O O . PHE A 1 86 ? 19.670 -2.492 -15.981 1.00 83.06 86 PHE A O 1
ATOM 683 N N . LYS A 1 87 ? 20.506 -0.572 -15.170 1.00 79.38 87 LYS A N 1
ATOM 684 C CA . LYS A 1 87 ? 21.818 -1.139 -14.832 1.00 79.38 87 LYS A CA 1
ATOM 685 C C . LYS A 1 87 ? 21.658 -2.372 -13.944 1.00 79.38 87 LYS A C 1
ATOM 687 O O . LYS A 1 87 ? 20.849 -2.385 -13.021 1.00 79.38 87 LYS A O 1
ATOM 692 N N . ASN A 1 88 ? 22.427 -3.416 -14.250 1.00 79.56 88 ASN A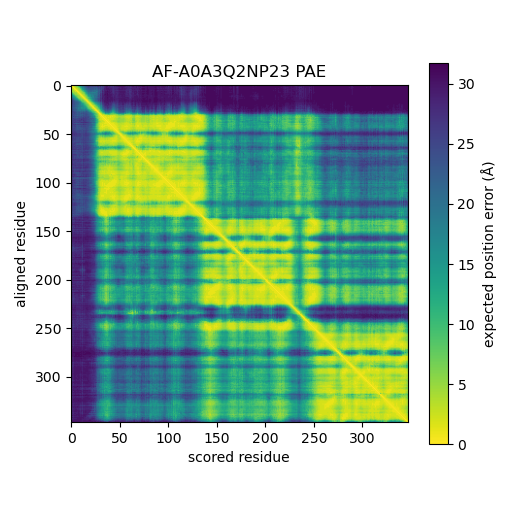 N 1
ATOM 693 C CA . ASN A 1 88 ? 22.422 -4.707 -13.550 1.00 79.56 88 ASN A CA 1
ATOM 694 C C . ASN A 1 88 ? 21.084 -5.480 -13.589 1.00 79.56 88 ASN A C 1
ATOM 696 O O . ASN A 1 88 ? 20.981 -6.544 -12.981 1.00 79.56 88 ASN A O 1
ATOM 700 N N . ARG A 1 89 ? 20.071 -4.989 -14.315 1.00 87.50 89 ARG A N 1
ATOM 701 C CA . ARG A 1 89 ? 18.759 -5.639 -14.464 1.00 87.50 89 ARG A CA 1
ATOM 702 C C . ARG A 1 89 ? 18.484 -6.145 -15.875 1.00 87.50 89 ARG A C 1
ATOM 704 O O . ARG A 1 89 ? 17.503 -6.858 -16.061 1.00 87.50 89 ARG A O 1
ATOM 711 N N . VAL A 1 90 ? 19.321 -5.782 -16.843 1.00 92.06 90 VAL A N 1
ATOM 712 C CA . VAL A 1 90 ? 19.131 -6.103 -18.260 1.00 92.06 90 VAL A CA 1
ATOM 713 C C . VAL A 1 90 ? 20.270 -6.936 -18.828 1.00 92.06 90 VAL A C 1
ATOM 715 O O . VAL A 1 90 ? 21.434 -6.735 -18.486 1.00 92.06 90 VAL A O 1
ATOM 718 N N . GLU A 1 91 ? 19.927 -7.846 -19.731 1.00 93.94 91 GLU A N 1
ATOM 719 C CA . GLU A 1 91 ? 20.867 -8.612 -20.550 1.00 93.94 91 GLU A CA 1
ATOM 720 C C . GLU A 1 91 ? 20.236 -8.944 -21.911 1.00 93.94 91 GLU A C 1
ATOM 722 O O . GLU A 1 91 ? 19.019 -8.845 -22.082 1.00 93.94 91 GLU A O 1
ATOM 727 N N . LEU A 1 92 ? 21.067 -9.305 -22.892 1.00 94.25 92 LEU A N 1
ATOM 728 C CA . LEU A 1 92 ? 20.611 -9.792 -24.198 1.00 94.25 92 LEU A CA 1
ATOM 729 C C . LEU A 1 92 ? 20.669 -11.320 -24.223 1.00 94.25 92 LEU A C 1
ATOM 731 O O . LEU A 1 92 ? 21.617 -11.904 -23.698 1.00 94.25 92 LEU A O 1
ATOM 735 N N . GLN A 1 93 ? 19.672 -11.949 -24.843 1.00 93.56 93 GLN A N 1
ATOM 736 C CA . GLN A 1 93 ? 19.472 -13.395 -24.762 1.00 93.56 93 GLN A CA 1
ATOM 737 C C . GLN A 1 93 ? 20.547 -14.222 -25.488 1.00 93.56 93 GLN A C 1
ATOM 739 O O . GLN A 1 93 ? 21.225 -15.025 -24.850 1.00 93.56 93 GLN A O 1
ATOM 744 N N . ASP A 1 94 ? 20.708 -14.057 -26.805 1.00 90.44 94 ASP A N 1
ATOM 745 C CA . ASP A 1 94 ? 21.659 -14.849 -27.597 1.00 90.44 94 ASP A CA 1
ATOM 746 C C . ASP A 1 94 ? 22.127 -14.100 -28.852 1.00 90.44 94 ASP A C 1
ATOM 748 O O . ASP A 1 94 ? 21.810 -14.424 -30.001 1.00 90.44 94 ASP A O 1
ATOM 752 N N . VAL A 1 95 ? 22.933 -13.066 -28.610 1.00 90.06 95 VAL A N 1
ATOM 753 C CA . VAL A 1 95 ? 23.414 -12.151 -29.654 1.00 90.06 95 VAL A CA 1
ATOM 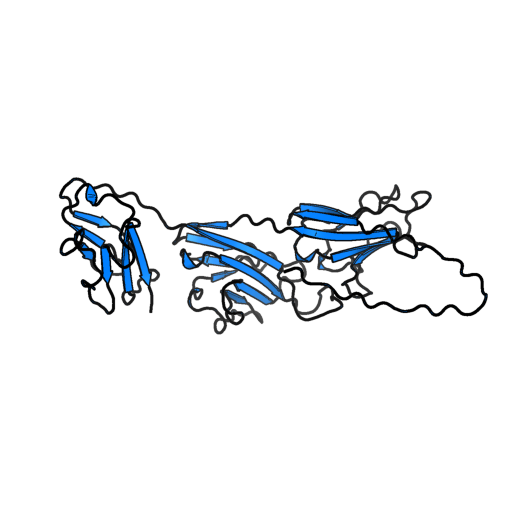754 C C . VAL A 1 95 ? 24.214 -12.870 -30.747 1.00 90.06 95 VAL A C 1
ATOM 756 O O . VAL A 1 95 ? 24.208 -12.437 -31.896 1.00 90.06 95 VAL A O 1
ATOM 759 N N . LYS A 1 96 ? 24.874 -13.992 -30.421 1.00 86.44 96 LYS A N 1
ATOM 760 C CA . LYS A 1 96 ? 25.676 -14.774 -31.380 1.00 86.44 96 LYS A CA 1
ATOM 761 C C . LYS A 1 96 ? 24.828 -15.403 -32.482 1.00 86.44 96 LYS A C 1
ATOM 763 O O . LYS A 1 96 ? 25.341 -15.627 -33.571 1.00 86.44 96 LYS A O 1
ATOM 768 N N . ASN A 1 97 ? 23.560 -15.675 -32.186 1.00 87.25 97 ASN A N 1
ATOM 769 C CA . ASN A 1 97 ? 22.601 -16.267 -33.112 1.00 87.25 97 ASN A CA 1
ATOM 770 C C . ASN A 1 97 ? 21.558 -15.242 -33.592 1.00 87.25 97 ASN A C 1
ATOM 772 O O . ASN A 1 97 ? 20.485 -15.615 -34.065 1.00 87.25 97 ASN A O 1
ATOM 776 N N . GLY A 1 98 ? 21.855 -13.944 -33.456 1.00 88.69 98 GLY A N 1
ATOM 777 C CA . GLY A 1 98 ? 20.961 -12.863 -33.863 1.00 88.69 98 GLY A CA 1
ATOM 778 C C . GLY A 1 98 ? 19.766 -12.634 -32.934 1.00 88.69 98 GLY A C 1
ATOM 779 O O . GLY A 1 98 ? 18.881 -11.854 -33.285 1.00 88.69 98 GLY A O 1
ATOM 780 N N . ASP A 1 99 ? 19.710 -13.278 -31.764 1.00 92.69 99 ASP A N 1
ATOM 781 C CA . ASP A 1 99 ? 18.645 -13.071 -30.783 1.00 92.69 99 ASP A CA 1
ATOM 782 C C . ASP A 1 99 ? 19.031 -11.958 -29.801 1.00 92.69 99 ASP A C 1
ATOM 784 O O . ASP A 1 99 ? 19.771 -12.150 -28.833 1.00 92.69 99 ASP A O 1
ATOM 788 N N . VAL A 1 100 ? 18.539 -10.757 -30.083 1.00 94.38 100 VAL A N 1
ATOM 789 C CA . VAL A 1 100 ? 18.784 -9.546 -29.290 1.00 94.38 100 VAL A CA 1
ATOM 790 C C . VAL A 1 100 ? 17.589 -9.230 -28.389 1.00 94.38 100 VAL A C 1
ATOM 792 O O . VAL A 1 100 ? 17.350 -8.072 -28.041 1.00 94.38 100 VAL A O 1
ATOM 795 N N . SER A 1 101 ? 16.826 -10.257 -28.007 1.00 96.06 101 SER A N 1
ATOM 796 C CA . SER A 1 101 ? 15.724 -10.121 -27.061 1.00 96.06 101 SER A CA 1
ATOM 797 C C . SER A 1 101 ? 16.230 -9.590 -25.718 1.00 96.06 101 SER A C 1
ATOM 799 O O . SER A 1 101 ? 17.252 -10.048 -25.196 1.00 96.06 101 SER A O 1
ATOM 801 N N . LEU A 1 102 ? 15.517 -8.603 -25.172 1.00 96.56 102 LEU A N 1
ATOM 802 C CA . LEU A 1 102 ? 15.847 -7.972 -23.898 1.00 96.56 102 LEU A CA 1
ATOM 803 C C . LEU A 1 102 ? 15.317 -8.827 -22.756 1.00 96.56 102 LEU A C 1
ATOM 805 O O . LEU A 1 102 ? 14.106 -8.938 -22.586 1.00 96.56 102 LEU A O 1
ATOM 809 N N . VAL A 1 103 ? 16.205 -9.355 -21.926 1.00 96.25 103 VAL A N 1
ATOM 810 C CA . VAL A 1 103 ? 15.837 -9.959 -20.646 1.00 96.25 103 VAL A CA 1
ATOM 811 C C . VAL A 1 103 ? 15.878 -8.862 -19.588 1.00 96.25 103 VAL A C 1
ATOM 813 O O . VAL A 1 103 ? 16.947 -8.331 -19.292 1.00 96.25 103 VAL A O 1
ATOM 816 N N . LEU A 1 104 ? 14.726 -8.518 -19.015 1.00 94.75 104 LEU A N 1
ATOM 817 C CA . LEU A 1 104 ? 14.588 -7.519 -17.956 1.00 94.75 104 LEU A CA 1
ATOM 818 C C . LEU A 1 104 ? 14.162 -8.199 -16.650 1.00 94.75 104 LEU A C 1
ATOM 820 O O . LEU A 1 104 ? 13.055 -8.723 -16.535 1.00 94.75 104 LEU A O 1
ATOM 824 N N . LYS A 1 105 ? 15.051 -8.175 -15.655 1.00 89.19 105 LYS A N 1
ATOM 825 C CA . LYS A 1 105 ? 14.886 -8.835 -14.354 1.00 89.19 105 LYS A CA 1
ATOM 826 C C . LYS A 1 105 ? 14.149 -7.944 -13.356 1.00 89.19 105 LYS A C 1
ATOM 828 O O . LYS A 1 105 ? 14.371 -6.727 -13.302 1.00 89.19 105 LYS A O 1
ATOM 833 N N . THR A 1 106 ? 13.329 -8.578 -12.519 1.00 83.81 106 THR A N 1
ATOM 834 C CA . THR A 1 106 ? 12.635 -7.967 -11.374 1.00 83.81 106 THR A CA 1
ATOM 835 C C . THR A 1 106 ? 11.846 -6.720 -11.778 1.00 83.81 106 THR A C 1
ATOM 837 O O . THR A 1 106 ? 12.138 -5.614 -11.322 1.00 83.81 106 THR A O 1
ATOM 840 N N . VAL A 1 107 ? 10.886 -6.880 -12.690 1.00 86.44 107 VAL A N 1
ATOM 841 C CA . VAL A 1 107 ? 10.101 -5.767 -13.245 1.00 86.44 107 VAL A CA 1
ATOM 842 C C . VAL A 1 107 ? 9.270 -5.049 -12.182 1.00 86.44 107 VAL A C 1
ATOM 844 O O . VAL A 1 107 ? 8.708 -5.666 -11.280 1.00 86.44 107 VAL A O 1
ATOM 847 N N . THR A 1 108 ? 9.155 -3.732 -12.291 1.00 80.38 108 THR A N 1
ATOM 848 C CA . THR A 1 108 ? 8.307 -2.899 -11.436 1.00 80.38 108 THR A CA 1
ATOM 849 C C . THR A 1 108 ? 7.303 -2.124 -12.276 1.00 80.38 108 THR A C 1
ATOM 851 O O . THR A 1 108 ? 7.390 -2.035 -13.499 1.00 80.38 108 THR A O 1
ATOM 854 N N . THR A 1 109 ? 6.340 -1.496 -11.612 1.00 78.44 109 THR A N 1
ATOM 855 C CA . THR A 1 109 ? 5.361 -0.625 -12.264 1.00 78.44 109 THR A CA 1
ATOM 856 C C . THR A 1 109 ? 5.981 0.561 -13.008 1.00 78.44 109 THR A C 1
ATOM 858 O O . THR A 1 109 ? 5.335 1.091 -13.912 1.00 78.44 109 THR A O 1
ATOM 861 N N . ALA A 1 110 ? 7.213 0.956 -12.666 1.00 76.06 110 ALA A N 1
ATOM 862 C CA . ALA A 1 110 ? 7.968 2.008 -13.350 1.00 76.06 110 ALA A CA 1
ATOM 863 C C . ALA A 1 110 ? 8.564 1.545 -14.698 1.00 76.06 110 ALA A C 1
ATOM 865 O O . ALA A 1 110 ? 8.875 2.367 -15.567 1.00 76.06 110 ALA A O 1
ATOM 866 N N . ASP A 1 111 ? 8.681 0.230 -14.908 1.00 86.19 111 ASP A N 1
ATOM 867 C CA . ASP A 1 111 ? 9.176 -0.346 -16.160 1.00 86.19 111 ASP A CA 1
ATOM 868 C C . ASP A 1 111 ? 8.102 -0.372 -17.258 1.00 86.19 111 ASP A C 1
ATOM 870 O O . ASP A 1 111 ? 8.409 -0.692 -18.405 1.00 86.19 111 ASP A O 1
ATOM 874 N N . ARG A 1 112 ? 6.854 0.010 -16.954 1.00 87.62 112 ARG A N 1
ATOM 875 C CA . ARG A 1 112 ? 5.807 0.180 -17.969 1.00 87.62 112 ARG A CA 1
ATOM 876 C C . ARG A 1 112 ? 6.229 1.202 -19.017 1.00 87.62 112 ARG A C 1
ATOM 878 O O . ARG A 1 112 ? 6.774 2.258 -18.685 1.00 87.62 112 ARG A O 1
ATOM 885 N N . GLY A 1 113 ? 5.931 0.905 -20.274 1.00 88.94 113 GLY A N 1
ATOM 886 C CA . GLY A 1 113 ? 6.268 1.784 -21.385 1.00 88.94 113 GLY A CA 1
ATOM 887 C C . GLY A 1 113 ? 6.326 1.048 -22.712 1.00 88.94 113 GLY A C 1
ATOM 888 O O . GLY A 1 113 ? 6.038 -0.146 -22.794 1.00 88.94 113 GLY A O 1
ATOM 889 N N . ILE A 1 114 ? 6.698 1.786 -23.752 1.00 91.38 114 ILE A N 1
ATOM 890 C CA . ILE A 1 114 ? 6.921 1.247 -25.091 1.00 91.38 114 ILE A CA 1
ATOM 891 C C . ILE A 1 114 ? 8.428 1.147 -25.300 1.00 91.38 114 ILE A C 1
ATOM 893 O O . ILE A 1 114 ? 9.144 2.137 -25.149 1.00 91.38 114 ILE A O 1
ATOM 897 N N . TYR A 1 115 ? 8.881 -0.055 -25.630 1.00 93.75 115 TYR A N 1
ATOM 898 C CA . TYR A 1 115 ? 10.269 -0.410 -25.870 1.00 93.75 115 TYR A CA 1
ATOM 899 C C . TYR A 1 115 ? 10.489 -0.607 -27.367 1.00 93.75 115 TYR A C 1
ATOM 901 O O . TYR A 1 115 ? 9.699 -1.283 -28.023 1.00 93.75 115 TYR A O 1
ATOM 909 N N . GLU A 1 116 ? 11.562 -0.046 -27.904 1.00 93.94 116 GLU A N 1
ATOM 910 C CA . GLU A 1 116 ? 11.946 -0.179 -29.307 1.00 93.94 116 GLU A CA 1
ATOM 911 C C . GLU A 1 116 ? 13.295 -0.877 -29.411 1.00 93.94 116 GLU A C 1
ATOM 913 O O . GLU A 1 116 ? 14.247 -0.493 -28.737 1.00 93.94 116 GLU A O 1
ATOM 918 N N . CYS A 1 117 ? 13.374 -1.878 -30.281 1.00 94.38 117 CYS A N 1
ATOM 919 C CA . CYS A 1 117 ? 14.603 -2.571 -30.628 1.00 94.38 117 CYS A CA 1
ATOM 920 C C . CYS A 1 117 ? 15.089 -2.119 -32.006 1.00 94.38 117 CYS A C 1
ATOM 922 O O . CYS A 1 117 ? 14.337 -2.167 -32.990 1.00 94.38 117 CYS A O 1
ATOM 924 N N . ARG A 1 118 ? 16.359 -1.729 -32.098 1.00 92.38 118 ARG A N 1
ATOM 925 C CA . ARG A 1 118 ? 17.032 -1.382 -33.356 1.00 92.38 118 ARG A CA 1
ATOM 926 C C . ARG A 1 118 ? 18.349 -2.134 -33.460 1.00 92.38 118 ARG A C 1
ATOM 928 O O . ARG A 1 118 ? 19.045 -2.340 -32.469 1.00 92.38 118 ARG A O 1
ATOM 935 N N . VAL A 1 119 ? 18.705 -2.524 -34.677 1.00 91.50 119 VAL A N 1
ATOM 936 C CA . VAL A 1 119 ? 20.026 -3.074 -34.993 1.00 91.50 119 VAL A CA 1
ATOM 937 C C . VAL A 1 119 ? 20.654 -2.269 -36.123 1.00 91.50 119 VAL A C 1
ATOM 939 O O . VAL A 1 119 ? 20.008 -1.438 -36.763 1.00 91.50 119 VAL A O 1
ATOM 942 N N . GLN A 1 120 ? 21.949 -2.456 -36.352 1.00 87.00 120 GLN A N 1
ATOM 943 C CA . GLN A 1 120 ? 22.636 -1.705 -37.398 1.00 87.00 120 GLN A CA 1
ATOM 944 C C . GLN A 1 120 ? 21.971 -1.904 -38.770 1.00 87.00 120 GLN A C 1
ATOM 946 O O . GLN A 1 120 ? 21.734 -3.028 -39.200 1.00 87.00 120 GLN A O 1
ATOM 951 N N . GLY A 1 121 ? 21.719 -0.797 -39.474 1.00 79.81 121 GLY A N 1
ATOM 952 C CA . GLY A 1 121 ? 21.156 -0.819 -40.827 1.00 79.81 121 GLY A CA 1
ATOM 953 C C . GLY A 1 121 ? 19.635 -0.970 -40.888 1.00 79.81 121 GLY A C 1
ATOM 954 O O . GLY A 1 121 ? 19.106 -1.128 -41.986 1.00 79.81 121 GLY A O 1
ATOM 955 N N . THR A 1 122 ? 18.930 -0.901 -39.752 1.00 77.25 122 THR A N 1
ATOM 956 C CA . THR A 1 122 ? 17.462 -0.965 -39.710 1.00 77.25 122 THR A CA 1
ATOM 957 C C . THR A 1 122 ? 16.850 0.377 -39.324 1.00 77.25 122 THR A C 1
ATOM 959 O O . THR A 1 122 ? 17.101 0.884 -38.230 1.00 77.25 122 THR A O 1
ATOM 962 N N . ASP A 1 123 ? 16.021 0.920 -40.210 1.00 80.38 123 ASP A N 1
ATOM 963 C CA . ASP A 1 123 ? 15.090 2.012 -39.928 1.00 80.38 123 ASP A CA 1
ATOM 964 C C . ASP A 1 123 ? 13.834 1.768 -40.781 1.00 80.38 123 ASP A C 1
ATOM 966 O O . ASP A 1 123 ? 13.970 1.698 -42.010 1.00 80.38 123 ASP A O 1
ATOM 970 N N . PRO A 1 124 ? 12.634 1.537 -40.202 1.00 84.25 124 PRO A N 1
ATOM 971 C CA . PRO A 1 124 ? 12.182 1.717 -38.800 1.00 84.25 124 PRO A CA 1
ATOM 972 C C . PRO A 1 124 ? 12.712 0.669 -37.778 1.00 84.25 124 PRO A C 1
ATOM 974 O O . PRO A 1 124 ? 13.446 -0.236 -38.183 1.00 84.25 124 PRO A O 1
ATOM 977 N N . PRO A 1 125 ? 12.376 0.762 -36.459 1.00 86.31 125 PRO A N 1
ATOM 978 C CA . PRO A 1 125 ? 12.672 -0.289 -35.476 1.00 86.31 125 PRO A CA 1
ATOM 979 C C . PRO A 1 125 ? 12.210 -1.668 -35.937 1.00 86.31 125 PRO A C 1
ATOM 981 O O . PRO A 1 125 ? 11.146 -1.802 -36.541 1.00 86.31 125 PRO A O 1
ATOM 984 N N . ILE A 1 126 ? 12.979 -2.700 -35.594 1.00 90.44 126 ILE A N 1
ATOM 985 C CA . ILE A 1 126 ? 12.638 -4.084 -35.951 1.00 90.44 126 ILE A CA 1
ATOM 986 C C . ILE A 1 126 ? 11.634 -4.722 -34.989 1.00 90.44 126 ILE A C 1
ATOM 988 O O . ILE A 1 126 ? 10.970 -5.684 -35.359 1.00 90.44 126 ILE A O 1
ATOM 992 N N . SER A 1 127 ? 11.519 -4.205 -33.764 1.00 90.62 127 SER A N 1
ATOM 993 C CA . SER A 1 127 ? 10.522 -4.641 -32.783 1.00 90.62 127 SER A CA 1
ATOM 994 C C . SER A 1 127 ? 10.083 -3.458 -31.927 1.00 90.62 127 SER A C 1
ATOM 996 O O . SER A 1 127 ? 10.919 -2.672 -31.475 1.00 90.62 127 SER A O 1
ATOM 998 N N . THR A 1 128 ? 8.776 -3.344 -31.697 1.00 92.50 128 THR A N 1
ATOM 999 C CA . THR A 1 128 ? 8.176 -2.365 -30.787 1.00 92.50 128 THR A CA 1
ATOM 1000 C C . THR A 1 128 ? 7.270 -3.107 -29.813 1.00 92.50 128 THR A C 1
ATOM 1002 O O . THR A 1 128 ? 6.269 -3.702 -30.211 1.00 92.50 128 THR A O 1
ATOM 1005 N N . VAL A 1 129 ? 7.619 -3.078 -28.527 1.00 94.00 129 VAL A N 1
ATOM 1006 C CA . VAL A 1 129 ? 6.956 -3.861 -27.481 1.00 94.00 129 VAL A CA 1
ATOM 1007 C C . VAL A 1 129 ? 6.357 -2.943 -26.422 1.00 94.00 129 VAL A C 1
ATOM 1009 O O . VAL A 1 129 ? 7.066 -2.189 -25.761 1.00 94.00 129 VAL A O 1
ATOM 1012 N N . GLY A 1 130 ? 5.042 -3.011 -26.229 1.00 92.94 130 GLY A N 1
ATOM 1013 C CA . GLY A 1 130 ? 4.369 -2.402 -25.086 1.00 92.94 130 GLY A CA 1
ATOM 1014 C C . GLY A 1 130 ? 4.474 -3.309 -23.862 1.00 92.94 130 GLY A C 1
ATOM 1015 O O . GLY A 1 130 ? 3.927 -4.408 -23.870 1.00 92.94 130 GLY A O 1
ATOM 1016 N N . LEU A 1 131 ? 5.145 -2.859 -22.804 1.00 92.94 131 LEU A N 1
ATOM 1017 C CA . LEU A 1 131 ? 5.231 -3.589 -21.540 1.00 92.94 131 LEU A CA 1
ATOM 1018 C C . LEU A 1 131 ? 4.197 -3.054 -20.547 1.00 92.94 131 LEU A C 1
ATOM 1020 O O . LEU A 1 131 ? 4.241 -1.890 -20.139 1.00 92.94 131 LEU A O 1
ATOM 1024 N N . ILE A 1 132 ? 3.293 -3.931 -20.122 1.00 88.06 132 ILE A N 1
ATOM 1025 C CA . ILE A 1 132 ? 2.354 -3.696 -19.028 1.00 88.06 132 ILE A CA 1
ATOM 1026 C C . ILE A 1 132 ? 2.790 -4.574 -17.859 1.00 88.06 132 ILE A C 1
ATOM 1028 O O . ILE A 1 132 ? 2.848 -5.793 -17.976 1.00 88.06 132 ILE A O 1
ATOM 1032 N N . VAL A 1 133 ? 3.078 -3.951 -16.721 1.00 86.12 133 VAL A N 1
ATOM 1033 C CA . VAL A 1 133 ? 3.394 -4.666 -15.480 1.00 86.12 133 VAL A CA 1
ATOM 1034 C C . VAL A 1 133 ? 2.161 -4.640 -14.586 1.00 86.12 133 VAL A C 1
ATOM 1036 O O . VAL A 1 133 ? 1.644 -3.555 -14.331 1.00 86.12 133 VAL A O 1
ATOM 1039 N N . GLU A 1 134 ? 1.655 -5.772 -14.123 1.00 83.50 134 GLU A N 1
ATOM 1040 C CA . GLU A 1 134 ? 0.542 -5.843 -13.170 1.00 83.50 134 GLU A CA 1
ATOM 1041 C C . GLU A 1 134 ? 1.118 -5.944 -11.741 1.00 83.50 134 GLU A C 1
ATOM 1043 O O . GLU A 1 134 ? 2.082 -6.671 -11.513 1.00 83.50 134 GLU A O 1
ATOM 1048 N N . PRO A 1 135 ? 0.665 -5.128 -10.772 1.00 76.50 135 PRO A N 1
ATOM 1049 C CA . PRO A 1 135 ? 1.202 -5.193 -9.416 1.00 76.50 135 PRO A CA 1
ATOM 1050 C C . PRO A 1 135 ? 0.724 -6.476 -8.721 1.00 76.50 135 PRO A C 1
ATOM 1052 O O . PRO A 1 135 ? -0.476 -6.720 -8.641 1.00 76.50 135 PRO A O 1
ATOM 1055 N N . VAL A 1 136 ? 1.651 -7.260 -8.162 1.00 74.06 136 VAL A N 1
ATOM 1056 C CA . VAL A 1 136 ? 1.303 -8.388 -7.282 1.00 74.06 136 VAL A CA 1
ATOM 1057 C C . VAL A 1 136 ? 0.990 -7.821 -5.903 1.00 74.06 136 VAL A C 1
ATOM 1059 O O . VAL A 1 136 ? 1.885 -7.398 -5.168 1.00 74.06 136 VAL A O 1
ATOM 1062 N N . GLU A 1 137 ? -0.296 -7.762 -5.570 1.00 68.75 137 GLU A N 1
ATOM 1063 C CA . GLU A 1 137 ? -0.804 -7.167 -4.335 1.00 68.75 137 GLU A CA 1
ATOM 1064 C C . GLU A 1 137 ? -1.031 -8.232 -3.244 1.00 68.75 137 GLU A C 1
ATOM 1066 O O . GLU A 1 137 ? -2.156 -8.446 -2.799 1.00 68.75 137 GLU A O 1
ATOM 1071 N N . GLU A 1 138 ? 0.028 -8.899 -2.773 1.00 79.94 138 GLU A N 1
ATOM 1072 C CA . GLU A 1 138 ? -0.059 -9.631 -1.500 1.00 79.94 138 GLU A CA 1
ATOM 1073 C C . GLU A 1 138 ? 0.074 -8.644 -0.330 1.00 79.94 138 GLU A C 1
ATOM 1075 O O . GLU A 1 138 ? 1.099 -7.958 -0.218 1.00 79.94 138 GLU A O 1
ATOM 1080 N N . PRO A 1 139 ? -0.946 -8.522 0.540 1.00 85.19 139 PRO A N 1
ATOM 1081 C CA . PRO A 1 139 ? -0.878 -7.599 1.655 1.00 85.19 139 PRO A CA 1
ATOM 1082 C C . PRO A 1 139 ? 0.085 -8.124 2.718 1.00 85.19 139 PRO A C 1
ATOM 1084 O O . PRO A 1 139 ? 0.022 -9.284 3.126 1.00 85.19 139 PRO A O 1
ATOM 1087 N N . ILE A 1 140 ? 0.935 -7.240 3.231 1.00 91.50 140 ILE A N 1
ATOM 1088 C CA . ILE A 1 140 ? 1.705 -7.524 4.438 1.00 91.50 140 ILE A CA 1
ATOM 1089 C C . ILE A 1 140 ? 0.724 -7.537 5.604 1.00 91.50 140 ILE A C 1
ATOM 1091 O O . ILE A 1 140 ? 0.010 -6.560 5.822 1.00 91.50 140 ILE A O 1
ATOM 1095 N N . THR A 1 141 ? 0.685 -8.637 6.348 1.00 93.38 141 THR A N 1
ATOM 1096 C CA . THR A 1 141 ? -0.177 -8.773 7.524 1.00 93.38 141 THR A CA 1
ATOM 1097 C C . THR A 1 141 ? 0.595 -8.485 8.803 1.00 93.38 141 THR A C 1
ATOM 1099 O O . THR A 1 141 ? 1.713 -8.974 8.973 1.00 93.38 141 THR A O 1
ATOM 1102 N N . ALA A 1 142 ? -0.011 -7.747 9.727 1.00 93.50 142 ALA A N 1
ATOM 1103 C CA . ALA A 1 142 ? 0.519 -7.532 11.069 1.00 93.50 142 ALA A CA 1
ATOM 1104 C C . ALA A 1 142 ? -0.592 -7.666 12.115 1.00 93.50 142 ALA A C 1
ATOM 1106 O O . ALA A 1 142 ? -1.757 -7.420 11.821 1.00 93.50 142 ALA A O 1
ATOM 1107 N N . GLU A 1 143 ? -0.241 -8.031 13.343 1.00 92.06 143 GLU A N 1
ATOM 1108 C CA . GLU A 1 143 ? -1.174 -7.967 14.471 1.00 92.06 143 GLU A CA 1
ATOM 1109 C C . GLU A 1 143 ? -1.129 -6.582 15.122 1.00 92.06 143 GLU A C 1
ATOM 1111 O O . GLU A 1 143 ? -0.060 -5.976 15.258 1.00 92.06 143 GLU A O 1
ATOM 1116 N N . SER A 1 144 ? -2.287 -6.089 15.563 1.00 90.12 144 SER A N 1
ATOM 1117 C CA . SER A 1 144 ? -2.406 -4.829 16.296 1.00 90.12 144 SER A CA 1
ATOM 1118 C C . SER A 1 144 ? -1.512 -4.824 17.547 1.00 90.12 144 SER A C 1
ATOM 1120 O O . SER A 1 144 ? -1.475 -5.774 18.323 1.00 90.12 144 SER A O 1
ATOM 1122 N N . GLY A 1 145 ? -0.777 -3.735 17.757 1.00 86.25 145 GLY A N 1
ATOM 1123 C CA . GLY A 1 145 ? 0.280 -3.572 18.756 1.00 86.25 145 GLY A CA 1
ATOM 1124 C C . GLY A 1 145 ? 1.674 -3.992 18.271 1.00 86.25 145 GLY A C 1
ATOM 1125 O O . GLY A 1 145 ? 2.666 -3.645 18.914 1.00 86.25 145 GLY A O 1
ATOM 1126 N N . GLY A 1 146 ? 1.772 -4.691 17.137 1.00 90.38 146 GLY A N 1
ATOM 1127 C CA . GLY A 1 146 ? 3.022 -5.198 16.577 1.00 90.38 146 GLY A CA 1
ATOM 1128 C C . GLY A 1 146 ? 3.928 -4.135 15.948 1.00 90.38 146 GLY A C 1
ATOM 1129 O O . GLY A 1 146 ? 3.655 -2.933 15.964 1.00 90.38 146 GLY A O 1
ATOM 1130 N N . THR A 1 147 ? 5.044 -4.592 15.379 1.00 94.31 147 THR A N 1
ATOM 1131 C CA . THR A 1 147 ? 5.919 -3.788 14.511 1.00 94.31 147 THR A CA 1
ATOM 1132 C C . THR A 1 147 ? 5.960 -4.434 13.135 1.00 94.31 147 THR A C 1
ATOM 1134 O O . THR A 1 147 ? 6.186 -5.637 13.039 1.00 94.31 147 THR A O 1
ATOM 1137 N N . VAL A 1 148 ? 5.763 -3.640 12.087 1.00 95.38 148 VAL A N 1
ATOM 1138 C CA . VAL A 1 148 ? 5.801 -4.084 10.691 1.00 95.38 148 VAL A CA 1
ATOM 1139 C C . VAL A 1 148 ? 6.900 -3.353 9.931 1.00 95.38 148 VAL A C 1
ATOM 1141 O O . VAL A 1 148 ? 7.260 -2.222 10.266 1.00 95.38 148 VAL A O 1
ATOM 1144 N N . ILE A 1 149 ? 7.440 -4.010 8.909 1.00 95.25 149 ILE A N 1
ATOM 1145 C CA . ILE A 1 149 ? 8.413 -3.429 7.988 1.00 95.25 149 ILE A CA 1
ATOM 1146 C C . ILE A 1 149 ? 7.785 -3.423 6.599 1.00 95.25 149 ILE A C 1
ATOM 1148 O O . ILE A 1 149 ? 7.460 -4.483 6.065 1.00 95.25 149 ILE A O 1
ATOM 1152 N N . LEU A 1 150 ? 7.604 -2.236 6.023 1.00 93.38 150 LEU A N 1
ATOM 1153 C CA . LEU A 1 150 ? 7.131 -2.073 4.653 1.00 93.38 150 LEU A CA 1
ATOM 1154 C C . LEU A 1 150 ? 8.350 -1.963 3.729 1.00 93.38 150 LEU A C 1
ATOM 1156 O O . LEU A 1 150 ? 9.100 -0.988 3.836 1.00 93.38 150 LEU A O 1
ATOM 1160 N N . PRO A 1 151 ? 8.585 -2.952 2.851 1.00 89.75 151 PRO A N 1
ATOM 1161 C CA . PRO A 1 151 ? 9.813 -3.035 2.085 1.00 89.75 151 PRO A CA 1
ATOM 1162 C C . PRO A 1 151 ? 9.864 -1.958 1.001 1.00 89.75 151 PRO A C 1
ATOM 1164 O O . PRO A 1 151 ? 8.948 -1.831 0.186 1.00 89.75 151 PRO A O 1
ATOM 1167 N N . CYS A 1 152 ? 10.969 -1.222 0.945 1.00 86.38 152 CYS A N 1
ATOM 1168 C CA . CYS A 1 152 ? 11.281 -0.332 -0.166 1.00 86.38 152 CYS A CA 1
ATOM 1169 C C . CYS A 1 152 ? 12.794 -0.243 -0.346 1.00 86.38 152 CYS A C 1
ATOM 1171 O O . CYS A 1 152 ? 13.530 0.020 0.602 1.00 86.38 152 CYS A O 1
ATOM 1173 N N . ARG A 1 153 ? 13.268 -0.464 -1.573 1.00 80.19 153 ARG A N 1
ATOM 1174 C CA . ARG A 1 153 ? 14.693 -0.412 -1.895 1.00 80.19 153 ARG A CA 1
ATOM 1175 C C . ARG A 1 153 ? 14.939 0.657 -2.946 1.00 80.19 153 ARG A C 1
ATOM 1177 O O . ARG A 1 153 ? 14.422 0.562 -4.056 1.00 80.19 153 ARG A O 1
ATOM 1184 N N . ALA A 1 154 ? 15.738 1.651 -2.580 1.00 74.69 154 ALA A N 1
ATOM 1185 C CA . ALA A 1 154 ? 16.237 2.656 -3.495 1.00 74.69 154 ALA A CA 1
ATOM 1186 C C . ALA A 1 154 ? 17.170 1.995 -4.533 1.00 74.69 154 ALA A C 1
ATOM 1188 O O . ALA A 1 154 ? 17.912 1.067 -4.189 1.00 74.69 154 ALA A O 1
ATOM 1189 N N . PRO A 1 155 ? 17.164 2.451 -5.796 1.00 67.19 155 PRO A N 1
ATOM 1190 C CA . PRO A 1 155 ? 18.141 2.031 -6.793 1.00 67.19 155 PRO A CA 1
ATOM 1191 C C . PRO A 1 155 ? 19.573 2.308 -6.314 1.00 67.19 155 PRO A C 1
ATOM 1193 O O . PRO A 1 155 ? 19.806 3.218 -5.520 1.00 67.19 155 PRO A O 1
ATOM 1196 N N . GLU A 1 156 ? 20.561 1.553 -6.808 1.00 58.34 156 GLU A N 1
ATOM 1197 C CA . GLU A 1 156 ? 21.955 1.654 -6.332 1.00 58.34 156 GLU A CA 1
ATOM 1198 C C . GLU A 1 156 ? 22.552 3.067 -6.425 1.00 58.34 156 GLU A C 1
ATOM 1200 O O . GLU A 1 156 ? 23.431 3.401 -5.633 1.00 58.34 156 GLU A O 1
ATOM 1205 N N . ASN A 1 157 ? 22.051 3.896 -7.343 1.00 56.66 157 ASN A N 1
ATOM 1206 C CA . ASN A 1 157 ? 22.515 5.267 -7.561 1.00 56.66 157 ASN A CA 1
ATOM 1207 C C . ASN A 1 157 ? 21.817 6.309 -6.662 1.00 56.66 157 ASN A C 1
ATOM 1209 O O . ASN A 1 157 ? 22.201 7.474 -6.688 1.00 56.66 157 ASN A O 1
ATOM 1213 N N . ASP A 1 158 ? 20.843 5.893 -5.843 1.00 58.03 158 ASP A N 1
ATOM 1214 C CA . ASP A 1 158 ? 19.928 6.781 -5.105 1.00 58.03 158 ASP A CA 1
ATOM 1215 C C . ASP A 1 158 ? 20.036 6.619 -3.586 1.00 58.03 158 ASP A C 1
ATOM 1217 O O . ASP A 1 158 ? 19.108 6.940 -2.843 1.00 58.03 158 ASP A O 1
ATOM 1221 N N . ARG A 1 159 ? 21.177 6.113 -3.106 1.00 58.12 159 ARG A N 1
ATOM 1222 C CA . ARG A 1 159 ? 21.413 5.857 -1.673 1.00 58.12 159 ARG A CA 1
ATOM 1223 C C . ARG A 1 159 ? 21.353 7.127 -0.811 1.00 58.12 159 ARG A C 1
ATOM 1225 O O . ARG A 1 159 ? 21.066 7.022 0.375 1.00 58.12 159 ARG A O 1
ATOM 1232 N N . ASP A 1 160 ? 21.546 8.296 -1.427 1.00 61.28 160 ASP A N 1
ATOM 1233 C CA . ASP A 1 160 ? 21.472 9.623 -0.795 1.00 61.28 160 ASP A CA 1
ATOM 1234 C C . ASP A 1 160 ? 20.198 10.413 -1.180 1.00 61.28 160 ASP A C 1
ATOM 1236 O O . ASP A 1 160 ? 20.122 11.629 -0.969 1.00 61.28 160 ASP A O 1
ATOM 1240 N N . GLY A 1 161 ? 19.211 9.749 -1.796 1.00 69.75 161 GLY A N 1
ATOM 1241 C CA . GLY A 1 161 ? 17.959 10.362 -2.248 1.00 69.75 161 GLY A CA 1
ATOM 1242 C C . GLY A 1 161 ? 17.025 10.775 -1.106 1.00 69.75 161 GLY A C 1
ATOM 1243 O O . GLY A 1 161 ? 17.086 10.242 0.003 1.00 69.75 161 GLY A O 1
ATOM 1244 N N . ASP A 1 162 ? 16.127 11.723 -1.386 1.00 82.75 162 ASP A N 1
ATOM 1245 C CA . ASP A 1 162 ? 15.059 12.072 -0.444 1.00 82.75 162 ASP A CA 1
ATOM 1246 C C . ASP A 1 162 ? 14.002 10.960 -0.456 1.00 82.75 162 ASP A C 1
ATOM 1248 O O . ASP A 1 162 ? 13.539 10.554 -1.521 1.00 82.75 162 ASP A O 1
ATOM 1252 N N . VAL A 1 163 ? 13.624 10.462 0.721 1.00 86.56 163 VAL A N 1
ATOM 1253 C CA . VAL A 1 163 ? 12.666 9.358 0.871 1.00 86.56 163 VAL A CA 1
ATOM 1254 C C . VAL A 1 163 ? 11.355 9.906 1.403 1.00 86.56 163 VAL A C 1
ATOM 1256 O O . VAL A 1 163 ? 11.310 10.562 2.447 1.00 86.56 163 VAL A O 1
ATOM 1259 N N . GLU A 1 164 ? 10.275 9.590 0.708 1.00 89.06 164 GLU A N 1
ATOM 1260 C CA . GLU A 1 164 ? 8.922 9.980 1.062 1.00 89.06 164 GLU A CA 1
ATOM 1261 C C . GLU A 1 164 ? 8.051 8.726 1.129 1.00 89.06 164 GLU A C 1
ATOM 1263 O O . GLU A 1 164 ? 7.925 7.980 0.161 1.00 89.06 164 GLU A O 1
ATOM 1268 N N . TRP A 1 165 ? 7.462 8.495 2.297 1.00 91.62 165 TRP A N 1
ATOM 1269 C CA . TRP A 1 165 ? 6.422 7.503 2.509 1.00 91.62 165 TRP A CA 1
ATOM 1270 C C . TRP A 1 165 ? 5.093 8.217 2.718 1.00 91.62 165 TRP A C 1
ATOM 1272 O O . TRP A 1 165 ? 4.954 9.052 3.619 1.00 91.62 165 TRP A O 1
ATOM 1282 N N . SER A 1 166 ? 4.112 7.858 1.908 1.00 89.12 166 SER A N 1
ATOM 1283 C CA . SER A 1 166 ? 2.745 8.377 1.936 1.00 89.12 166 SER A CA 1
ATOM 1284 C C . SER A 1 166 ? 1.746 7.224 1.999 1.00 89.12 166 SER A C 1
ATOM 1286 O O . SER A 1 166 ? 2.088 6.053 1.831 1.00 89.12 166 SER A O 1
ATOM 1288 N N . ARG A 1 167 ? 0.490 7.561 2.274 1.00 88.25 167 ARG A N 1
ATOM 1289 C CA . ARG A 1 167 ? -0.660 6.667 2.144 1.00 88.25 167 ARG A CA 1
ATOM 1290 C C . ARG A 1 167 ? -1.562 7.215 1.050 1.00 88.25 167 ARG A C 1
ATOM 1292 O O . ARG A 1 167 ? -1.715 8.428 0.946 1.00 88.25 167 ARG A O 1
ATOM 1299 N N . THR A 1 168 ? -2.160 6.344 0.244 1.00 80.12 168 THR A N 1
ATOM 1300 C CA . THR A 1 168 ? -3.010 6.783 -0.878 1.00 80.12 168 THR A CA 1
ATOM 1301 C C . THR A 1 168 ? -4.373 7.315 -0.436 1.00 80.12 168 THR A C 1
ATOM 1303 O O . THR A 1 168 ? -5.081 7.910 -1.240 1.00 80.12 168 THR A O 1
ATOM 1306 N N . ASP A 1 169 ? -4.763 7.060 0.812 1.00 76.38 169 ASP A N 1
ATOM 1307 C CA . ASP A 1 169 ? -6.029 7.463 1.429 1.00 76.38 169 ASP A CA 1
ATOM 1308 C C . ASP A 1 169 ? -5.889 8.618 2.440 1.00 76.38 169 ASP A C 1
ATOM 1310 O O . ASP A 1 169 ? -6.888 9.051 3.011 1.00 76.38 169 ASP A O 1
ATOM 1314 N N . LEU A 1 170 ? -4.677 9.150 2.641 1.00 69.69 170 LEU A N 1
ATOM 1315 C CA . LEU A 1 170 ? -4.453 10.395 3.382 1.00 69.69 170 LEU A CA 1
ATOM 1316 C C . LEU A 1 170 ? -4.467 11.597 2.427 1.00 69.69 170 LEU A C 1
ATOM 1318 O O . LEU A 1 170 ? -4.156 11.467 1.243 1.00 69.69 170 LEU A O 1
ATOM 1322 N N . GLU A 1 171 ? -4.796 12.790 2.937 1.00 63.22 171 GLU A N 1
ATOM 1323 C CA . GLU A 1 171 ? -4.642 14.021 2.154 1.00 63.22 171 GLU A CA 1
ATOM 1324 C C . GLU A 1 171 ? -3.197 14.155 1.647 1.00 63.22 171 GLU A C 1
ATOM 1326 O O . GLU A 1 171 ? -2.245 13.971 2.408 1.00 63.22 171 GLU A O 1
ATOM 1331 N N . PHE A 1 172 ? -3.035 14.531 0.372 1.00 55.81 172 PHE A N 1
ATOM 1332 C CA . PHE A 1 172 ? -1.752 14.596 -0.352 1.00 55.81 172 PHE A CA 1
ATOM 1333 C C . PHE A 1 172 ? -0.649 15.441 0.323 1.00 55.81 172 PHE A C 1
ATOM 1335 O O . PHE A 1 172 ? 0.500 15.415 -0.113 1.00 55.81 172 PHE A O 1
ATOM 1342 N N . SER A 1 173 ? -0.980 16.219 1.355 1.00 58.53 173 SER A N 1
ATOM 1343 C CA . SER A 1 173 ? -0.058 17.076 2.103 1.00 58.53 173 SER A CA 1
ATOM 1344 C C . SER A 1 173 ? 0.563 16.413 3.342 1.00 58.53 173 SER A C 1
ATOM 1346 O O . SER A 1 173 ? 1.477 17.001 3.923 1.00 58.53 173 SER A O 1
ATOM 1348 N N . GLN A 1 174 ? 0.109 15.220 3.753 1.00 70.50 174 GLN A N 1
ATOM 1349 C CA . GLN A 1 174 ? 0.592 14.540 4.960 1.00 70.50 174 GLN A CA 1
ATOM 1350 C C . GLN A 1 174 ? 1.432 13.304 4.630 1.00 70.50 174 GLN A C 1
ATOM 1352 O O . GLN A 1 174 ? 0.971 12.359 3.992 1.00 70.50 174 GLN A O 1
ATOM 1357 N N . TYR A 1 175 ? 2.669 13.285 5.127 1.00 84.25 175 TYR A N 1
ATOM 1358 C CA . TYR A 1 175 ? 3.562 12.140 4.971 1.00 84.25 175 TYR A CA 1
ATOM 1359 C C . TYR A 1 175 ? 3.418 11.185 6.155 1.00 84.25 175 TYR A C 1
ATOM 1361 O O . TYR A 1 175 ? 3.334 11.611 7.310 1.00 84.25 175 TYR A O 1
ATOM 1369 N N . VAL A 1 176 ? 3.472 9.883 5.877 1.00 89.50 176 VAL A N 1
ATOM 1370 C CA . VAL A 1 176 ? 3.694 8.858 6.906 1.00 89.50 176 VAL A CA 1
ATOM 1371 C C . VAL A 1 176 ? 5.105 9.019 7.468 1.00 89.50 176 VAL A C 1
ATOM 1373 O O . VAL A 1 176 ? 5.301 9.025 8.682 1.00 89.50 176 VAL A O 1
ATOM 1376 N N . TYR A 1 177 ? 6.089 9.194 6.585 1.00 90.75 177 TYR A N 1
ATOM 1377 C CA . TYR A 1 177 ? 7.474 9.473 6.947 1.00 90.75 177 TYR A CA 1
ATOM 1378 C C . TYR A 1 177 ? 8.166 10.243 5.827 1.00 90.75 177 TYR A C 1
ATOM 1380 O O . TYR A 1 177 ? 7.988 9.925 4.653 1.00 90.75 177 TYR A O 1
ATOM 1388 N N . ARG A 1 178 ? 8.985 11.234 6.177 1.00 88.19 178 ARG A N 1
ATOM 1389 C CA . ARG A 1 178 ? 9.753 12.003 5.197 1.00 88.19 178 ARG A CA 1
ATOM 1390 C C . ARG A 1 178 ? 11.173 12.241 5.679 1.00 88.19 178 ARG A C 1
ATOM 1392 O O . ARG A 1 178 ? 11.385 12.848 6.728 1.00 88.19 178 ARG A O 1
ATOM 1399 N N . TYR A 1 179 ? 12.135 11.791 4.882 1.00 86.94 179 TYR A N 1
ATOM 1400 C CA . TYR A 1 179 ? 13.557 12.035 5.072 1.00 86.94 179 TYR A CA 1
ATOM 1401 C C . TYR A 1 179 ? 14.069 12.895 3.925 1.00 86.94 179 TYR A C 1
ATOM 1403 O O . TYR A 1 179 ? 14.124 12.451 2.780 1.00 86.94 179 TYR A O 1
ATOM 1411 N N . LYS A 1 180 ? 14.406 14.147 4.235 1.00 83.44 180 LYS A N 1
ATOM 1412 C CA . LYS A 1 180 ? 14.806 15.150 3.255 1.00 83.44 180 LYS A CA 1
ATOM 1413 C C . LYS A 1 180 ? 15.984 15.971 3.754 1.00 83.44 180 LYS A C 1
ATOM 1415 O O . LYS A 1 180 ? 16.024 16.361 4.917 1.00 83.44 180 LYS A O 1
ATOM 1420 N N . ASN A 1 181 ? 16.931 16.283 2.869 1.00 76.62 181 ASN A N 1
ATOM 1421 C CA . ASN A 1 181 ? 18.128 17.075 3.202 1.00 76.62 181 ASN A CA 1
ATOM 1422 C C . ASN A 1 181 ? 18.858 16.528 4.446 1.00 76.62 181 ASN A C 1
ATOM 1424 O O . ASN A 1 181 ? 19.155 17.281 5.372 1.00 76.62 181 ASN A O 1
ATOM 1428 N N . THR A 1 182 ? 19.067 15.208 4.477 1.00 76.06 182 THR A N 1
ATOM 1429 C CA . THR A 1 182 ? 19.706 14.456 5.573 1.00 76.06 182 THR A CA 1
ATOM 1430 C C . THR A 1 182 ? 19.014 14.532 6.942 1.00 76.06 182 THR A C 1
ATOM 1432 O O . THR A 1 182 ? 19.593 14.144 7.961 1.00 76.06 182 THR A O 1
ATOM 1435 N N . LYS A 1 183 ? 17.757 14.989 6.994 1.00 83.31 183 LYS A N 1
ATOM 1436 C CA . LYS A 1 183 ? 16.975 15.133 8.227 1.00 83.31 183 LYS A CA 1
ATOM 1437 C C . LYS A 1 183 ? 15.563 14.582 8.063 1.00 83.31 183 LYS A C 1
ATOM 1439 O O . LYS A 1 183 ? 15.006 14.556 6.971 1.00 83.31 183 LYS A O 1
ATOM 1444 N N . VAL A 1 184 ? 14.971 14.162 9.177 1.00 84.25 184 VAL A N 1
ATOM 1445 C CA . VAL A 1 184 ? 13.549 13.803 9.223 1.00 84.25 184 VAL A CA 1
ATOM 1446 C C . VAL A 1 184 ? 12.722 15.086 9.278 1.00 84.25 184 VAL A C 1
ATOM 1448 O O . VAL A 1 184 ? 12.963 15.951 10.122 1.00 84.25 184 VAL A O 1
ATOM 1451 N N . ASP A 1 185 ? 11.750 15.211 8.380 1.00 82.12 185 ASP A N 1
ATOM 1452 C CA . ASP A 1 185 ? 10.805 16.328 8.347 1.00 82.12 185 ASP A CA 1
ATOM 1453 C C . ASP A 1 185 ? 9.602 16.020 9.252 1.00 82.12 185 ASP A C 1
ATOM 1455 O O . ASP A 1 185 ? 8.568 15.514 8.819 1.00 82.12 185 ASP A O 1
ATOM 1459 N N . HIS A 1 186 ? 9.751 16.305 10.548 1.00 80.44 186 HIS A N 1
ATOM 1460 C CA . HIS A 1 186 ? 8.689 16.089 11.536 1.00 80.44 186 HIS A CA 1
ATOM 1461 C C . HIS A 1 186 ? 7.494 17.042 11.376 1.00 80.44 186 HIS A C 1
ATOM 1463 O O . HIS A 1 186 ? 6.410 16.754 11.886 1.00 80.44 186 HIS A O 1
ATOM 1469 N N . ALA A 1 187 ? 7.675 18.182 10.699 1.00 77.50 187 ALA A N 1
ATOM 1470 C CA . ALA A 1 187 ? 6.624 19.185 10.551 1.00 77.50 187 ALA A CA 1
ATOM 1471 C C . ALA A 1 187 ? 5.533 18.708 9.585 1.00 77.50 187 ALA A C 1
ATOM 1473 O O . ALA A 1 187 ? 4.351 18.875 9.875 1.00 77.50 187 ALA A O 1
ATOM 1474 N N . ALA A 1 188 ? 5.931 18.061 8.485 1.00 74.25 188 ALA A N 1
ATOM 1475 C CA . ALA A 1 188 ? 5.020 17.515 7.479 1.00 74.25 188 ALA A CA 1
ATOM 1476 C C . ALA A 1 188 ? 4.517 16.090 7.799 1.00 74.25 188 ALA A C 1
ATOM 1478 O O . ALA A 1 188 ? 3.747 15.511 7.029 1.00 74.25 188 ALA A O 1
ATOM 1479 N N . GLN A 1 189 ? 4.961 15.507 8.919 1.00 84.31 189 GLN A N 1
ATOM 1480 C CA . GLN A 1 189 ? 4.567 14.165 9.330 1.00 84.31 189 GLN A CA 1
ATOM 1481 C C . GLN A 1 189 ? 3.170 14.159 9.959 1.00 84.31 189 GLN A C 1
ATOM 1483 O O . GLN A 1 189 ? 2.909 14.890 10.925 1.00 84.31 189 GLN A O 1
ATOM 1488 N N . CYS A 1 190 ? 2.316 13.268 9.451 1.00 83.00 190 CYS A N 1
ATOM 1489 C CA . CYS A 1 190 ? 0.988 12.997 9.983 1.00 83.00 190 CY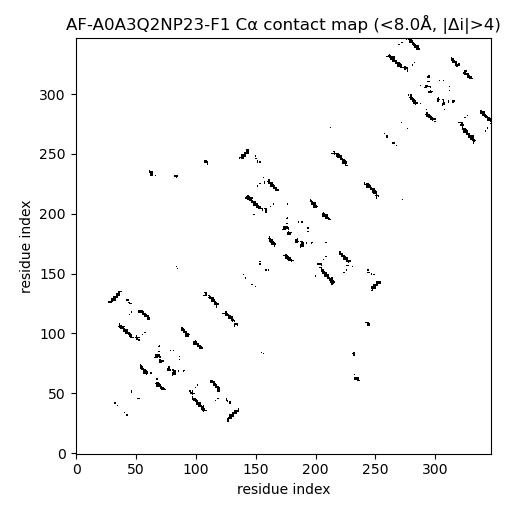S A CA 1
ATOM 1490 C C . CYS A 1 190 ? 1.063 12.678 11.493 1.00 83.00 190 CYS A C 1
ATOM 1492 O O . CYS A 1 190 ? 1.878 11.835 11.893 1.00 83.00 190 CYS A O 1
ATOM 1494 N N . PRO A 1 191 ? 0.244 13.328 12.346 1.00 83.38 191 PRO A N 1
ATOM 1495 C CA . PRO A 1 191 ? 0.310 13.160 13.796 1.00 83.38 191 PRO A CA 1
ATOM 1496 C C . PRO A 1 191 ? 0.242 11.704 14.266 1.00 83.38 191 PRO A C 1
ATOM 1498 O O . PRO A 1 191 ? 1.028 11.326 15.131 1.00 83.38 191 PRO A O 1
ATOM 1501 N N . SER A 1 192 ? -0.610 10.876 13.651 1.00 83.69 192 SER A N 1
ATOM 1502 C CA . SER A 1 192 ? -0.795 9.468 14.030 1.00 83.69 192 SER A CA 1
ATOM 1503 C C . SER A 1 192 ? 0.452 8.604 13.820 1.00 83.69 192 SER A C 1
ATOM 1505 O O . SER A 1 192 ? 0.575 7.561 14.453 1.00 83.69 192 SER A O 1
ATOM 1507 N N . PHE A 1 193 ? 1.404 9.025 12.983 1.00 88.56 193 PHE A N 1
ATOM 1508 C CA . PHE A 1 193 ? 2.634 8.279 12.687 1.00 88.56 193 PHE A CA 1
ATOM 1509 C C . PHE A 1 193 ? 3.867 8.792 13.446 1.00 88.56 193 PHE A C 1
ATOM 1511 O O . PHE A 1 193 ? 4.928 8.155 13.425 1.00 88.56 193 PHE A O 1
ATOM 1518 N N . ARG A 1 194 ? 3.753 9.926 14.151 1.00 85.00 194 ARG A N 1
ATOM 1519 C CA . ARG A 1 194 ? 4.868 10.508 14.912 1.00 85.00 194 ARG A CA 1
ATOM 1520 C C . ARG A 1 194 ? 5.375 9.528 15.965 1.00 85.00 194 ARG A C 1
ATOM 1522 O O . ARG A 1 194 ? 4.604 8.833 16.611 1.00 85.00 194 ARG A O 1
ATOM 1529 N N . ASN A 1 195 ? 6.697 9.461 16.129 1.00 85.81 195 ASN A N 1
ATOM 1530 C CA . ASN A 1 195 ? 7.398 8.561 17.064 1.00 85.81 195 ASN A CA 1
ATOM 1531 C C . ASN A 1 195 ? 7.174 7.048 16.851 1.00 85.81 195 ASN A C 1
ATOM 1533 O O . ASN A 1 195 ? 7.752 6.236 17.576 1.00 85.81 195 ASN A O 1
ATOM 1537 N N . ARG A 1 196 ? 6.389 6.648 15.845 1.00 91.81 196 ARG A N 1
ATOM 1538 C CA . ARG A 1 196 ? 6.092 5.245 15.519 1.00 91.81 196 ARG A CA 1
ATOM 1539 C C . ARG A 1 196 ? 6.861 4.750 14.296 1.00 91.81 196 ARG A C 1
ATOM 1541 O O . ARG A 1 196 ? 6.977 3.546 14.104 1.00 91.81 196 ARG A O 1
ATOM 1548 N N . THR A 1 197 ? 7.424 5.657 13.506 1.00 93.00 197 THR A N 1
ATOM 1549 C CA . THR A 1 197 ? 8.077 5.367 12.221 1.00 93.00 197 THR A CA 1
ATOM 1550 C C . THR A 1 197 ? 9.584 5.617 12.237 1.00 93.00 197 THR A C 1
ATOM 1552 O O . THR A 1 197 ? 10.027 6.668 12.707 1.00 93.00 197 THR A O 1
ATOM 1555 N N . THR A 1 198 ? 10.364 4.728 11.625 1.00 92.50 198 THR A N 1
ATOM 1556 C CA . THR A 1 198 ? 11.788 4.934 11.294 1.00 92.50 198 THR A CA 1
ATOM 1557 C C . THR A 1 198 ? 12.134 4.247 9.969 1.00 92.50 198 THR A C 1
ATOM 1559 O O . THR A 1 198 ? 11.360 3.420 9.501 1.00 92.50 198 THR A O 1
ATOM 1562 N N . LEU A 1 199 ? 13.297 4.528 9.375 1.00 90.56 199 LEU A N 1
ATOM 1563 C CA . LEU A 1 199 ? 13.828 3.724 8.260 1.00 90.56 199 LEU A CA 1
ATOM 1564 C C . LEU A 1 199 ? 14.711 2.583 8.780 1.00 90.56 199 LEU A C 1
ATOM 1566 O O . LEU A 1 199 ? 15.321 2.722 9.841 1.00 90.56 199 LEU A O 1
ATOM 1570 N N . GLN A 1 200 ? 14.755 1.464 8.051 1.00 87.81 200 GLN A N 1
ATOM 1571 C CA . GLN A 1 200 ? 15.480 0.256 8.456 1.00 87.81 200 GLN A CA 1
ATOM 1572 C C . GLN A 1 200 ? 17.009 0.397 8.352 1.00 87.81 200 GLN A C 1
ATOM 1574 O O . GLN A 1 200 ? 17.680 0.367 9.382 1.00 87.81 200 GLN A O 1
ATOM 1579 N N . ASP A 1 201 ? 17.569 0.536 7.143 1.00 78.56 201 ASP A N 1
ATOM 1580 C CA . ASP A 1 201 ? 19.017 0.701 6.944 1.00 78.56 201 ASP A CA 1
ATOM 1581 C C . ASP A 1 201 ? 19.360 1.411 5.624 1.00 78.56 201 ASP A C 1
ATOM 1583 O O . ASP A 1 201 ? 19.534 0.808 4.563 1.00 78.56 201 ASP A O 1
ATOM 1587 N N . MET A 1 202 ? 19.572 2.723 5.702 1.00 70.31 202 MET A N 1
ATOM 1588 C CA . MET A 1 202 ? 19.879 3.514 4.509 1.00 70.31 202 MET A CA 1
ATOM 1589 C C . MET A 1 202 ? 21.254 3.209 3.892 1.00 70.31 202 MET A C 1
ATOM 1591 O O . MET A 1 202 ? 21.487 3.577 2.743 1.00 70.31 202 MET A O 1
ATOM 1595 N N . LYS A 1 203 ? 22.170 2.510 4.586 1.00 67.94 203 LYS A N 1
ATOM 1596 C CA . LYS A 1 203 ? 23.550 2.310 4.095 1.00 67.94 203 LYS A CA 1
ATOM 1597 C C . LYS A 1 203 ? 23.626 1.508 2.794 1.00 67.94 203 LYS A C 1
ATOM 1599 O O . LYS A 1 203 ? 24.564 1.694 2.021 1.00 67.94 203 LYS A O 1
ATOM 1604 N N . ASN A 1 204 ? 22.631 0.662 2.527 1.00 65.69 204 ASN A N 1
ATOM 1605 C CA . ASN A 1 204 ? 22.571 -0.185 1.332 1.00 65.69 204 ASN A CA 1
ATOM 1606 C C . ASN A 1 204 ? 21.396 0.162 0.403 1.00 65.69 204 ASN A C 1
ATOM 1608 O O . ASN A 1 204 ? 20.998 -0.665 -0.416 1.00 65.69 204 ASN A O 1
ATOM 1612 N N . GLY A 1 205 ? 20.825 1.366 0.532 1.00 72.69 205 GLY A N 1
ATOM 1613 C CA . GLY A 1 205 ? 19.612 1.750 -0.195 1.00 72.69 205 GLY A CA 1
ATOM 1614 C C . GLY A 1 205 ? 18.349 1.048 0.315 1.00 72.69 205 GLY A C 1
ATOM 1615 O O . GLY A 1 205 ? 17.337 1.045 -0.380 1.00 72.69 205 GLY A O 1
ATOM 1616 N N . ASP A 1 206 ? 18.382 0.441 1.506 1.00 83.88 206 ASP A N 1
ATOM 1617 C CA . ASP A 1 206 ? 17.195 -0.129 2.141 1.00 83.88 206 ASP A CA 1
ATOM 1618 C C . ASP A 1 206 ? 16.425 0.971 2.887 1.00 83.88 206 ASP A C 1
ATOM 1620 O O . ASP A 1 206 ? 16.696 1.325 4.037 1.00 83.88 206 ASP A O 1
ATOM 1624 N N . VAL A 1 207 ? 15.461 1.547 2.179 1.00 88.31 207 VAL A N 1
ATOM 1625 C CA . VAL A 1 207 ? 14.610 2.643 2.652 1.00 88.31 207 VAL A CA 1
ATOM 1626 C C . VAL A 1 207 ? 13.257 2.116 3.143 1.00 88.31 207 VAL A C 1
ATOM 1628 O O . VAL A 1 207 ? 12.245 2.822 3.111 1.00 88.31 207 VAL A O 1
ATOM 1631 N N . SER A 1 208 ? 13.236 0.862 3.606 1.00 91.94 208 SER A N 1
ATOM 1632 C CA . SER A 1 208 ? 12.052 0.223 4.171 1.00 91.94 208 SER A CA 1
ATOM 1633 C C . SER A 1 208 ? 11.568 0.958 5.419 1.00 91.94 208 SER A C 1
ATOM 1635 O O . SER A 1 208 ? 12.360 1.327 6.294 1.00 91.94 208 SER A O 1
ATOM 1637 N N . LEU A 1 209 ? 10.254 1.163 5.507 1.00 94.50 209 LEU A N 1
ATOM 1638 C CA . LEU A 1 209 ? 9.617 1.831 6.636 1.00 94.50 209 LEU A CA 1
ATOM 1639 C C . LEU A 1 209 ? 9.376 0.830 7.762 1.00 94.50 209 LEU A C 1
ATOM 1641 O O . LEU A 1 209 ? 8.626 -0.127 7.602 1.00 94.50 209 LEU A O 1
ATOM 1645 N N . VAL A 1 210 ? 9.954 1.091 8.927 1.00 95.44 210 VAL A N 1
ATOM 1646 C CA . VAL A 1 210 ? 9.629 0.400 10.175 1.00 95.44 210 VAL A CA 1
ATOM 1647 C C . VAL A 1 210 ? 8.514 1.174 10.867 1.00 95.44 210 VAL A C 1
ATOM 1649 O O . VAL A 1 210 ? 8.732 2.310 11.287 1.00 95.44 210 VAL A O 1
ATOM 1652 N N . LEU A 1 211 ? 7.341 0.560 11.017 1.00 95.75 211 LEU A N 1
ATOM 1653 C CA . LEU A 1 211 ? 6.185 1.125 11.714 1.00 95.75 211 LEU A CA 1
ATOM 1654 C C . LEU A 1 211 ? 5.883 0.308 12.978 1.00 95.75 211 LEU A C 1
ATOM 1656 O O . LEU A 1 211 ? 5.619 -0.891 12.912 1.00 95.75 211 LEU A O 1
ATOM 1660 N N . LYS A 1 212 ? 5.941 0.959 14.141 1.00 93.81 212 LYS A N 1
ATOM 1661 C CA . LYS A 1 212 ? 5.779 0.361 15.473 1.00 93.81 212 LYS A CA 1
ATOM 1662 C C . LYS A 1 212 ? 4.390 0.622 16.048 1.00 93.81 212 LYS A C 1
ATOM 1664 O O . LYS A 1 212 ? 3.784 1.661 15.783 1.00 93.81 212 LYS A O 1
ATOM 1669 N N . LYS A 1 213 ? 3.957 -0.274 16.940 1.00 89.94 213 LYS A N 1
ATOM 1670 C CA . LYS A 1 213 ? 2.661 -0.216 17.632 1.00 89.94 213 LYS A CA 1
ATOM 1671 C C . LYS A 1 213 ? 1.512 -0.056 16.631 1.00 89.94 213 LYS A C 1
ATOM 1673 O O . LYS A 1 213 ? 0.731 0.881 16.759 1.00 89.94 213 LYS A O 1
ATOM 1678 N N . VAL A 1 214 ? 1.473 -0.882 15.586 1.00 91.62 214 VAL A N 1
ATOM 1679 C CA . VAL A 1 214 ? 0.452 -0.767 14.527 1.00 91.62 214 VAL A CA 1
ATOM 1680 C C . VAL A 1 214 ? -0.963 -0.929 15.090 1.00 91.62 214 VAL A C 1
ATOM 1682 O O . VAL A 1 214 ? -1.151 -1.694 16.026 1.00 91.62 214 VAL A O 1
ATOM 1685 N N . THR A 1 215 ? -1.958 -0.242 14.547 1.00 88.50 215 THR A N 1
ATOM 1686 C CA . THR A 1 215 ? -3.380 -0.408 14.883 1.00 88.50 215 THR A CA 1
ATOM 1687 C C . THR A 1 215 ? -4.164 -0.785 13.631 1.00 88.50 215 THR A C 1
ATOM 1689 O O . THR A 1 215 ? -3.650 -0.697 12.515 1.00 88.50 215 THR A O 1
ATOM 1692 N N . THR A 1 216 ? -5.420 -1.206 13.787 1.00 88.62 216 THR A N 1
ATOM 1693 C CA . THR A 1 216 ? -6.304 -1.489 12.644 1.00 88.62 216 THR A CA 1
ATOM 1694 C C . THR A 1 216 ? -6.439 -0.294 11.696 1.00 88.62 216 THR A C 1
ATOM 1696 O O . THR A 1 216 ? -6.564 -0.504 10.491 1.00 88.62 216 THR A O 1
ATOM 1699 N N . ASP A 1 217 ? -6.315 0.934 12.210 1.00 87.38 217 ASP A N 1
ATOM 1700 C CA . ASP A 1 217 ? -6.382 2.181 11.434 1.00 87.38 217 ASP A CA 1
ATOM 1701 C C . ASP A 1 217 ? -5.156 2.400 10.533 1.00 87.38 217 ASP A C 1
ATOM 1703 O O . ASP A 1 217 ? -5.216 3.166 9.568 1.00 87.38 217 ASP A O 1
ATOM 1707 N N . ASP A 1 218 ? -4.043 1.705 10.795 1.00 91.44 218 ASP A N 1
ATOM 1708 C CA . ASP A 1 218 ? -2.880 1.694 9.903 1.00 91.44 218 ASP A CA 1
ATOM 1709 C C . ASP A 1 218 ? -3.082 0.783 8.681 1.00 91.44 218 ASP A C 1
ATOM 1711 O O . ASP A 1 218 ? -2.261 0.783 7.770 1.00 91.44 218 ASP A O 1
ATOM 1715 N N . THR A 1 219 ? -4.169 0.008 8.616 1.00 91.94 219 THR A N 1
ATOM 1716 C CA . THR A 1 219 ? -4.520 -0.742 7.402 1.00 91.94 219 THR A CA 1
ATOM 1717 C C . THR A 1 219 ? -4.715 0.225 6.239 1.00 91.94 219 THR A C 1
ATOM 1719 O O . THR A 1 219 ? -5.465 1.194 6.346 1.00 91.94 219 THR A O 1
ATOM 1722 N N . GLY A 1 220 ? -4.060 -0.044 5.112 1.00 90.81 220 GLY A N 1
ATOM 1723 C CA . GLY A 1 220 ? -4.134 0.829 3.950 1.00 90.81 220 GLY A CA 1
ATOM 1724 C C . GLY A 1 220 ? -3.047 0.564 2.921 1.00 90.81 220 GLY A C 1
ATOM 1725 O O . GLY A 1 220 ? -2.209 -0.331 3.067 1.00 90.81 220 GLY A O 1
ATOM 1726 N N . ARG A 1 221 ? -3.069 1.367 1.857 1.00 89.94 221 ARG A N 1
ATOM 1727 C CA . ARG A 1 221 ? -2.089 1.312 0.774 1.00 89.94 221 ARG A CA 1
ATOM 1728 C C . ARG A 1 221 ? -1.051 2.410 0.963 1.00 89.94 221 ARG A C 1
ATOM 1730 O O . ARG A 1 221 ? -1.354 3.601 0.914 1.00 89.94 221 ARG A O 1
ATOM 1737 N N . TYR A 1 222 ? 0.181 1.977 1.171 1.00 90.81 222 TYR A N 1
ATOM 1738 C CA . TYR A 1 222 ? 1.356 2.806 1.362 1.00 90.81 222 TYR A CA 1
ATOM 1739 C C . TYR A 1 222 ? 2.099 2.976 0.047 1.00 90.81 222 TYR A C 1
ATOM 1741 O O . TYR A 1 222 ? 2.127 2.083 -0.800 1.00 90.81 222 TYR A O 1
ATOM 1749 N N . GLU A 1 223 ? 2.725 4.128 -0.105 1.00 87.12 223 GLU A N 1
ATOM 1750 C CA . GLU A 1 223 ? 3.476 4.521 -1.280 1.00 87.12 223 GLU A CA 1
ATOM 1751 C C . GLU A 1 223 ? 4.879 4.946 -0.847 1.00 87.12 223 GLU A C 1
ATOM 1753 O O . GLU A 1 223 ? 5.033 5.771 0.052 1.00 87.12 223 GLU A O 1
ATOM 1758 N N . CYS A 1 224 ? 5.893 4.369 -1.491 1.00 87.00 224 CYS A N 1
ATOM 1759 C CA . CYS A 1 224 ? 7.286 4.756 -1.319 1.00 87.00 224 CYS A CA 1
ATOM 1760 C C . CYS A 1 224 ? 7.758 5.545 -2.541 1.00 87.00 224 CYS A C 1
ATOM 1762 O O . CYS A 1 224 ? 7.653 5.083 -3.682 1.00 87.00 224 CYS A O 1
ATOM 1764 N N . ARG A 1 225 ? 8.329 6.724 -2.304 1.00 82.12 225 ARG A N 1
ATOM 1765 C CA . ARG A 1 225 ? 8.953 7.580 -3.313 1.00 82.12 225 ARG A CA 1
ATOM 1766 C C . ARG A 1 225 ? 10.389 7.868 -2.896 1.00 82.12 225 ARG A C 1
ATOM 1768 O O . ARG A 1 225 ? 10.651 8.248 -1.759 1.00 82.12 225 ARG A O 1
ATOM 1775 N N . VAL A 1 226 ? 11.313 7.703 -3.837 1.00 78.94 226 VAL A N 1
ATOM 1776 C CA . VAL A 1 226 ? 12.717 8.088 -3.674 1.00 78.94 226 VAL A CA 1
ATOM 1777 C C . VAL A 1 226 ? 13.016 9.138 -4.735 1.00 78.94 226 VAL A C 1
ATOM 1779 O O . VAL A 1 226 ? 12.952 8.857 -5.931 1.00 78.94 226 VAL A O 1
ATOM 1782 N N . VAL A 1 227 ? 13.266 10.372 -4.305 1.00 69.56 227 VAL A N 1
ATOM 1783 C CA . VAL A 1 227 ? 13.564 11.496 -5.193 1.00 69.56 227 VAL A CA 1
ATOM 1784 C C . VAL A 1 227 ? 15.075 11.609 -5.349 1.00 69.56 227 VAL A C 1
ATOM 1786 O O . VAL A 1 227 ? 15.803 11.889 -4.393 1.00 69.56 227 VAL A O 1
ATOM 1789 N N . GLN A 1 228 ? 15.538 11.396 -6.578 1.00 63.88 228 GLN A N 1
ATOM 1790 C CA . GLN A 1 228 ? 16.942 11.539 -6.949 1.00 63.88 228 GLN A CA 1
ATOM 1791 C C . GLN A 1 228 ? 17.320 13.014 -7.050 1.00 63.88 228 GLN A C 1
ATOM 1793 O O . GLN A 1 228 ? 16.552 13.811 -7.593 1.00 63.88 228 GLN A O 1
ATOM 1798 N N . ARG A 1 229 ? 18.518 13.377 -6.579 1.00 54.72 229 ARG A N 1
ATOM 1799 C CA . ARG A 1 229 ? 18.974 14.768 -6.659 1.00 54.72 229 ARG A CA 1
ATOM 1800 C C . ARG A 1 229 ? 19.632 15.185 -7.962 1.00 54.72 229 ARG A C 1
ATOM 1802 O O . ARG A 1 229 ? 19.627 16.385 -8.162 1.00 54.72 229 ARG A O 1
ATOM 1809 N N . GLU A 1 230 ? 20.114 14.306 -8.853 1.00 52.50 230 GLU A N 1
ATOM 1810 C CA . GLU A 1 230 ? 20.606 14.794 -10.167 1.00 52.50 230 GLU A CA 1
ATOM 1811 C C . GLU A 1 230 ? 20.947 13.769 -11.278 1.00 52.50 230 GLU A C 1
ATOM 1813 O O . GLU A 1 230 ? 21.357 14.204 -12.346 1.00 52.50 230 GLU A O 1
ATOM 1818 N N . ASN A 1 231 ? 20.739 12.449 -11.136 1.00 49.84 231 ASN A N 1
ATOM 1819 C CA . ASN A 1 231 ? 21.241 11.464 -12.126 1.00 49.84 231 ASN A CA 1
ATOM 1820 C C . ASN A 1 231 ? 20.200 10.437 -12.631 1.00 49.84 231 ASN A C 1
ATOM 1822 O O . ASN A 1 231 ? 20.560 9.299 -12.945 1.00 49.84 231 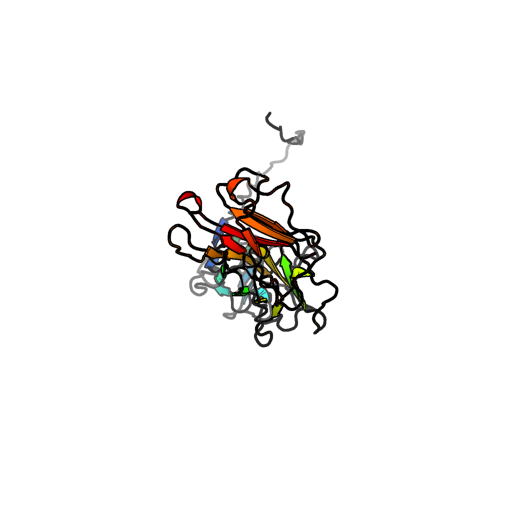ASN A O 1
ATOM 1826 N N . SER A 1 232 ? 18.920 10.813 -12.728 1.00 56.41 232 SER A N 1
ATOM 1827 C CA . SER A 1 232 ? 17.873 9.903 -13.219 1.00 56.41 232 SER A CA 1
ATOM 1828 C C . SER A 1 232 ? 17.822 9.835 -14.739 1.00 56.41 232 SER A C 1
ATOM 1830 O O . SER A 1 232 ? 18.250 10.745 -15.455 1.00 56.41 232 SER A O 1
ATOM 1832 N N . CYS A 1 233 ? 17.242 8.744 -15.239 1.00 55.72 233 CYS A N 1
ATOM 1833 C CA . CYS A 1 233 ? 16.840 8.696 -16.629 1.00 55.72 233 CYS A CA 1
ATOM 1834 C C . CYS A 1 233 ? 15.717 9.703 -16.834 1.00 55.72 233 CYS A C 1
ATOM 1836 O O . CYS A 1 233 ? 14.658 9.598 -16.207 1.00 55.72 233 CYS A O 1
ATOM 1838 N N . LYS A 1 234 ? 15.970 10.725 -17.641 1.00 61.00 234 LYS A N 1
ATOM 1839 C CA . LYS A 1 234 ? 15.050 11.844 -17.767 1.00 61.00 234 LYS A CA 1
ATOM 1840 C C . LYS A 1 234 ? 13.950 11.426 -18.730 1.00 61.00 234 LYS A C 1
ATOM 1842 O O . LYS A 1 234 ? 14.213 11.075 -19.879 1.00 61.00 234 LYS A O 1
ATOM 1847 N N . LYS A 1 235 ? 12.709 11.409 -18.247 1.00 58.19 235 LYS A N 1
ATOM 1848 C CA . LYS A 1 235 ? 11.548 11.215 -19.116 1.00 58.19 235 LYS A CA 1
ATOM 1849 C C . LYS A 1 235 ? 11.219 12.523 -19.830 1.00 58.19 235 LYS A C 1
ATOM 1851 O O . LYS A 1 235 ? 11.303 13.592 -19.228 1.00 58.19 235 LYS A O 1
ATOM 1856 N N . ARG A 1 236 ? 10.775 12.444 -21.090 1.00 53.25 236 ARG A N 1
ATOM 1857 C CA . ARG A 1 236 ? 10.448 13.620 -21.931 1.00 53.25 236 ARG A CA 1
ATOM 1858 C C . ARG A 1 236 ? 9.282 14.481 -21.404 1.00 53.25 236 ARG A C 1
ATOM 1860 O O . ARG A 1 236 ? 9.057 15.565 -21.936 1.00 53.25 236 ARG A O 1
ATOM 1867 N N . SER A 1 237 ? 8.559 14.059 -20.358 1.00 42.06 237 SER A N 1
ATOM 1868 C CA . SER A 1 237 ? 7.528 14.876 -19.702 1.00 42.06 237 SER A CA 1
ATOM 1869 C C . SER A 1 237 ? 7.419 14.666 -18.179 1.00 42.06 237 SER A C 1
ATOM 1871 O O . SER A 1 237 ? 7.062 13.582 -17.731 1.00 42.06 237 SER A O 1
ATOM 1873 N N . ILE A 1 238 ? 7.585 15.782 -17.453 1.00 45.56 238 ILE A N 1
ATOM 1874 C CA . ILE A 1 238 ? 6.961 16.193 -16.174 1.00 45.56 238 ILE A CA 1
ATOM 1875 C C . ILE A 1 238 ? 7.429 15.550 -14.849 1.00 45.56 238 ILE A C 1
ATOM 1877 O O . ILE A 1 238 ? 7.513 14.343 -14.674 1.00 45.56 238 ILE A O 1
ATOM 1881 N N . LEU A 1 239 ? 7.638 16.470 -13.894 1.00 46.19 239 LEU A N 1
ATOM 1882 C CA . LEU A 1 239 ? 7.839 16.396 -12.440 1.00 46.19 239 LEU A CA 1
ATOM 1883 C C . LEU A 1 239 ? 6.834 15.510 -11.671 1.00 46.19 239 LEU A C 1
ATOM 1885 O O . LEU A 1 239 ? 6.155 15.973 -10.756 1.00 46.19 239 LEU A O 1
ATOM 1889 N N . VAL A 1 240 ? 6.755 14.228 -11.993 1.00 43.09 240 VAL A N 1
ATOM 1890 C CA . VAL A 1 240 ? 6.202 13.220 -11.090 1.00 43.09 240 VAL A CA 1
ATOM 1891 C C . VAL A 1 240 ? 7.239 12.116 -11.033 1.00 43.09 240 VAL A C 1
ATOM 1893 O O . VAL A 1 240 ? 7.421 11.373 -11.991 1.00 43.09 240 VAL A O 1
ATOM 1896 N N . THR A 1 241 ? 7.986 12.039 -9.933 1.00 54.50 241 THR A N 1
ATOM 1897 C CA . THR A 1 241 ? 8.758 10.833 -9.639 1.00 54.50 241 THR A CA 1
ATOM 1898 C C . THR A 1 241 ? 7.744 9.712 -9.487 1.00 54.50 241 THR A C 1
ATOM 1900 O O . THR A 1 241 ? 7.007 9.681 -8.502 1.00 54.50 241 THR A O 1
ATOM 1903 N N . ASP A 1 242 ? 7.622 8.857 -10.505 1.00 55.91 242 ASP A N 1
ATOM 1904 C CA . ASP A 1 242 ? 6.759 7.682 -10.429 1.00 55.91 242 ASP A CA 1
ATOM 1905 C C . ASP A 1 242 ? 7.069 6.946 -9.115 1.00 55.91 242 ASP A C 1
ATOM 1907 O O . ASP A 1 242 ? 8.246 6.771 -8.777 1.00 55.91 242 ASP A O 1
ATOM 1911 N N . PRO A 1 243 ? 6.048 6.575 -8.329 1.00 58.56 243 PRO A N 1
ATOM 1912 C CA . PRO A 1 243 ? 6.273 5.900 -7.064 1.00 58.56 243 PRO A CA 1
ATOM 1913 C C . PRO A 1 243 ? 7.069 4.621 -7.283 1.00 58.56 243 PRO A C 1
ATOM 1915 O O . PRO A 1 243 ? 6.795 3.841 -8.199 1.00 58.56 243 PRO A O 1
ATOM 1918 N N . LEU A 1 244 ? 8.072 4.424 -6.428 1.00 69.38 244 LEU A N 1
ATOM 1919 C CA . LEU A 1 244 ? 8.996 3.305 -6.536 1.00 69.38 244 LEU A CA 1
ATOM 1920 C C . LEU A 1 244 ? 8.291 1.990 -6.204 1.00 69.38 244 LEU A C 1
ATOM 1922 O O . LEU A 1 244 ? 8.533 0.968 -6.847 1.00 69.38 244 LEU A O 1
ATOM 1926 N N . SER A 1 245 ? 7.398 2.020 -5.214 1.00 75.50 245 SER A N 1
ATOM 1927 C CA . SER A 1 245 ? 6.571 0.877 -4.847 1.00 75.50 245 SER A CA 1
ATOM 1928 C C . SER A 1 245 ? 5.272 1.301 -4.163 1.00 75.50 245 SER A C 1
ATOM 1930 O O . SER A 1 245 ? 5.195 2.336 -3.498 1.00 75.50 245 SER A O 1
ATOM 1932 N N . PHE A 1 246 ? 4.256 0.450 -4.310 1.00 82.88 246 PHE A N 1
ATOM 1933 C CA . PHE A 1 246 ? 3.049 0.459 -3.489 1.00 82.88 246 PHE A CA 1
ATOM 1934 C C . PHE A 1 246 ? 3.017 -0.805 -2.630 1.00 82.88 246 PHE A C 1
ATOM 1936 O O . PHE A 1 246 ? 3.351 -1.886 -3.118 1.00 82.88 246 PHE A O 1
ATOM 1943 N N . ILE A 1 247 ? 2.628 -0.669 -1.364 1.00 87.44 247 ILE A N 1
ATOM 1944 C CA . ILE A 1 247 ? 2.529 -1.772 -0.405 1.00 87.44 247 ILE A CA 1
ATOM 1945 C C . ILE A 1 247 ? 1.162 -1.714 0.270 1.00 87.44 247 ILE A C 1
ATOM 1947 O O . ILE A 1 247 ? 0.805 -0.698 0.858 1.00 87.44 247 ILE A O 1
ATOM 1951 N N . ASN A 1 248 ? 0.419 -2.817 0.236 1.00 89.69 248 ASN A N 1
ATOM 1952 C CA . ASN A 1 248 ? -0.808 -2.960 1.012 1.00 89.69 248 ASN A CA 1
ATOM 1953 C C . ASN A 1 248 ? -0.462 -3.532 2.395 1.00 89.69 248 ASN A C 1
ATOM 1955 O O . ASN A 1 248 ? 0.157 -4.591 2.487 1.00 89.69 248 ASN A O 1
ATOM 1959 N N . LEU A 1 249 ? -0.850 -2.837 3.464 1.00 92.94 249 LEU A N 1
ATOM 1960 C CA . LEU A 1 249 ? -0.747 -3.304 4.847 1.00 92.94 249 LEU A CA 1
ATOM 1961 C C . LEU A 1 249 ? -2.141 -3.682 5.347 1.00 92.94 249 LEU A C 1
ATOM 1963 O O . LEU A 1 249 ? -3.075 -2.892 5.218 1.00 92.94 249 LEU A O 1
ATOM 1967 N N . ARG A 1 250 ? -2.266 -4.863 5.954 1.00 93.94 250 ARG A N 1
ATOM 1968 C CA . ARG A 1 250 ? -3.471 -5.332 6.644 1.00 93.94 250 ARG A CA 1
ATOM 1969 C C . ARG A 1 250 ? -3.144 -5.607 8.107 1.00 93.94 250 ARG A C 1
ATOM 1971 O O . ARG A 1 250 ? -2.348 -6.497 8.401 1.00 93.94 250 ARG A O 1
ATOM 1978 N N . VAL A 1 251 ? -3.741 -4.846 9.020 1.00 92.94 251 VAL A N 1
ATOM 1979 C CA . VAL A 1 251 ? -3.539 -5.032 10.461 1.00 92.94 251 VAL A CA 1
ATOM 1980 C C . VAL A 1 251 ? -4.747 -5.741 11.059 1.00 92.94 251 VAL A C 1
ATOM 1982 O O . VAL A 1 251 ? -5.860 -5.222 11.027 1.00 92.94 251 VAL A O 1
ATOM 1985 N N . GLU A 1 252 ? -4.524 -6.929 11.610 1.00 90.81 252 GLU A N 1
ATOM 1986 C CA . GLU A 1 252 ? -5.558 -7.716 12.275 1.00 90.81 252 GLU A CA 1
ATOM 1987 C C . GLU A 1 252 ? -5.666 -7.343 13.760 1.00 90.81 252 GLU A C 1
ATOM 1989 O O . GLU A 1 252 ? -4.644 -7.167 14.436 1.00 90.81 252 GLU A O 1
ATOM 1994 N N . PRO A 1 253 ? -6.885 -7.250 14.316 1.00 84.62 253 PRO A N 1
ATOM 1995 C CA . PRO A 1 253 ? -7.066 -7.052 15.746 1.00 84.62 253 PRO A CA 1
ATOM 1996 C C . PRO A 1 253 ? -6.614 -8.294 16.526 1.00 84.62 253 PRO A C 1
ATOM 1998 O O . PRO A 1 253 ? -6.805 -9.432 16.091 1.00 84.62 253 PRO A O 1
ATOM 2001 N N . VAL A 1 254 ? -6.072 -8.085 17.727 1.00 82.25 254 VAL A N 1
ATOM 2002 C CA . VAL A 1 254 ? -5.706 -9.186 18.628 1.00 82.25 254 VAL A CA 1
ATOM 2003 C C . VAL A 1 254 ? -6.979 -9.838 19.166 1.00 82.25 254 VAL A C 1
ATOM 2005 O O . VAL A 1 254 ? -7.729 -9.216 19.917 1.00 82.25 254 VAL A O 1
ATOM 2008 N N . GLN A 1 255 ? -7.216 -11.103 18.816 1.00 81.88 255 GLN A N 1
ATOM 2009 C CA . GLN A 1 255 ? -8.335 -11.877 19.357 1.00 81.88 255 GLN A CA 1
ATOM 2010 C C . GLN A 1 255 ? -7.903 -12.614 20.626 1.00 81.88 255 GLN A C 1
ATOM 2012 O O . GLN A 1 255 ? -6.916 -13.347 20.631 1.00 81.88 255 GLN A O 1
ATOM 2017 N N . ARG A 1 256 ? -8.656 -12.431 21.715 1.00 86.94 256 ARG A N 1
ATOM 2018 C CA . ARG A 1 256 ? -8.456 -13.143 22.983 1.00 86.94 256 ARG A CA 1
ATOM 2019 C C . ARG A 1 256 ? -9.707 -13.942 23.311 1.00 86.94 256 ARG A C 1
ATOM 2021 O O . ARG A 1 256 ? -10.806 -13.397 23.278 1.00 86.94 256 ARG A O 1
ATOM 2028 N N . ILE A 1 257 ? -9.530 -15.221 23.629 1.00 89.38 257 ILE A N 1
ATOM 2029 C CA . ILE A 1 257 ? -10.611 -16.081 24.112 1.00 89.38 257 ILE A CA 1
ATOM 2030 C C . ILE A 1 257 ? -10.615 -15.995 25.633 1.00 89.38 257 ILE A C 1
ATOM 2032 O O . ILE A 1 257 ? -9.595 -16.249 26.270 1.00 89.38 257 ILE A O 1
ATOM 2036 N N . ILE A 1 258 ? -11.758 -15.618 26.196 1.00 92.31 258 ILE A N 1
ATOM 2037 C CA . ILE A 1 258 ? -11.969 -15.521 27.637 1.00 92.31 258 ILE A CA 1
ATOM 2038 C C . ILE A 1 258 ? -13.116 -16.454 27.983 1.00 92.31 258 ILE A C 1
ATOM 2040 O O . ILE A 1 258 ? -14.177 -16.400 27.365 1.00 92.31 258 ILE A O 1
ATOM 2044 N N . THR A 1 259 ? -12.871 -17.332 28.944 1.00 93.56 259 THR A N 1
ATOM 2045 C CA . THR A 1 259 ? -13.849 -18.282 29.469 1.00 93.56 259 THR A CA 1
ATOM 2046 C C . THR A 1 259 ? -14.248 -17.845 30.869 1.00 93.56 259 THR A C 1
ATOM 2048 O O . THR A 1 259 ? -13.376 -17.464 31.648 1.00 93.56 259 THR A O 1
ATOM 2051 N N . ALA A 1 260 ? -15.537 -17.919 31.177 1.00 94.25 260 ALA A N 1
ATOM 2052 C CA . ALA A 1 260 ? -16.088 -17.611 32.490 1.00 94.25 260 ALA A CA 1
ATOM 2053 C C . ALA A 1 260 ? -17.227 -18.587 32.802 1.00 94.25 260 ALA A C 1
ATOM 2055 O O . ALA A 1 260 ? -17.910 -19.057 31.883 1.00 94.25 260 ALA A O 1
ATOM 2056 N N . GLU A 1 261 ? -17.414 -18.899 34.078 1.00 95.62 261 GLU A N 1
ATOM 2057 C CA . GLU A 1 261 ? -18.539 -19.699 34.556 1.00 95.62 261 GLU A CA 1
ATOM 2058 C C . GLU A 1 261 ? -19.772 -18.822 34.830 1.00 95.62 261 GLU A C 1
ATOM 2060 O O . GLU A 1 261 ? -19.701 -17.596 34.925 1.00 95.62 261 GLU A O 1
ATOM 2065 N N . HIS A 1 262 ? -20.943 -19.456 34.925 1.00 94.81 262 HIS A N 1
ATOM 2066 C CA . HIS A 1 262 ? -22.198 -18.760 35.209 1.00 94.81 262 HIS A CA 1
ATOM 2067 C C . HIS A 1 262 ? -22.123 -18.018 36.554 1.00 94.81 262 HIS A C 1
ATOM 2069 O O . HIS A 1 262 ? -21.703 -18.594 37.553 1.00 94.81 262 HIS A O 1
ATOM 2075 N N . GLU A 1 263 ? -22.589 -16.767 36.575 1.00 93.88 263 GLU A N 1
ATOM 2076 C CA . GLU A 1 263 ? -22.539 -15.823 37.703 1.00 93.88 263 GLU A CA 1
ATOM 2077 C C . GLU A 1 263 ? -21.147 -15.306 38.106 1.00 93.88 263 GLU A C 1
ATOM 2079 O O . GLU A 1 263 ? -21.052 -14.540 39.067 1.00 93.88 263 GLU A O 1
ATOM 2084 N N . GLU A 1 264 ? -20.087 -15.608 37.353 1.00 96.50 264 GLU A N 1
ATOM 2085 C CA . GLU A 1 264 ? -18.769 -15.014 37.600 1.00 96.50 264 GLU A CA 1
ATOM 2086 C C . GLU A 1 264 ? -18.669 -13.558 37.123 1.00 96.50 264 GLU A C 1
ATOM 2088 O O . GLU A 1 264 ? -19.360 -13.115 36.201 1.00 96.50 264 GLU A O 1
ATOM 2093 N N . ASP A 1 265 ? -17.765 -12.804 37.744 1.00 96.38 265 ASP A N 1
ATOM 2094 C CA . ASP A 1 265 ? -17.338 -11.504 37.237 1.00 96.38 265 ASP A CA 1
ATOM 2095 C C . ASP A 1 265 ? -16.123 -11.719 36.324 1.00 96.38 265 ASP A C 1
ATOM 2097 O O . ASP A 1 265 ? -15.104 -12.269 36.745 1.00 96.38 265 ASP A O 1
ATOM 2101 N N . VAL A 1 266 ? -16.214 -11.270 35.072 1.00 96.00 266 VAL A N 1
ATOM 2102 C CA . VAL A 1 266 ? -15.150 -11.417 34.072 1.00 96.00 266 VAL A CA 1
ATOM 2103 C C . VAL A 1 266 ? -14.525 -10.069 33.735 1.00 96.00 266 VAL A C 1
ATOM 2105 O O . VAL A 1 266 ? -15.202 -9.043 33.684 1.00 96.00 266 VAL A O 1
ATOM 2108 N N . ILE A 1 267 ? -13.220 -10.072 33.467 1.00 95.81 267 ILE A N 1
ATOM 2109 C CA . ILE A 1 267 ? -12.490 -8.894 32.996 1.00 95.81 267 ILE A CA 1
ATOM 2110 C C . ILE A 1 267 ? -12.154 -9.093 31.522 1.00 95.81 267 ILE A C 1
ATOM 2112 O O . ILE A 1 267 ? -11.402 -10.002 31.166 1.00 95.81 267 ILE A O 1
ATOM 2116 N N . LEU A 1 268 ? -12.691 -8.225 30.668 1.00 94.38 268 LEU A N 1
ATOM 2117 C CA . LEU A 1 268 ? -12.319 -8.143 29.263 1.00 94.38 268 LEU A CA 1
ATOM 2118 C C . LEU A 1 268 ? -11.159 -7.146 29.130 1.00 94.38 268 LEU A C 1
ATOM 2120 O O . LEU A 1 268 ? -11.353 -5.950 29.362 1.00 94.38 268 LEU A O 1
ATOM 2124 N N . PRO A 1 269 ? -9.942 -7.609 28.795 1.00 92.06 269 PRO A N 1
ATOM 2125 C CA . PRO A 1 269 ? -8.762 -6.776 28.816 1.00 92.06 269 PRO A CA 1
ATOM 2126 C C . PRO A 1 269 ? -8.740 -5.836 27.612 1.00 92.06 269 PRO A C 1
ATOM 2128 O O . PRO A 1 269 ? -8.874 -6.280 26.470 1.00 92.06 269 PRO A O 1
ATOM 2131 N N . CYS A 1 270 ? -8.482 -4.556 27.854 1.00 89.19 270 CYS A N 1
ATOM 2132 C CA . CYS A 1 270 ? -8.219 -3.582 26.803 1.00 89.19 270 CYS A CA 1
ATOM 2133 C C . CYS A 1 270 ? -7.253 -2.513 27.298 1.00 89.19 270 CYS A C 1
ATOM 2135 O O . CYS A 1 270 ? -7.345 -2.053 28.433 1.00 89.19 270 CYS A O 1
ATOM 2137 N N . ARG A 1 271 ? -6.309 -2.114 26.443 1.00 85.00 271 ARG A N 1
ATOM 2138 C CA . ARG A 1 271 ? -5.318 -1.097 26.781 1.00 85.00 271 ARG A CA 1
ATOM 2139 C C . ARG A 1 271 ? -5.232 -0.053 25.680 1.00 85.00 271 ARG A C 1
ATOM 2141 O O . ARG A 1 271 ? -5.012 -0.400 24.522 1.00 85.00 271 ARG A O 1
ATOM 2148 N N . ALA A 1 272 ? -5.381 1.207 26.068 1.00 78.94 272 ALA A N 1
ATOM 2149 C CA . ALA A 1 272 ? -5.227 2.359 25.203 1.00 78.94 272 ALA A CA 1
ATOM 2150 C C . ALA A 1 272 ? -3.794 2.439 24.644 1.00 78.94 272 ALA A C 1
ATOM 2152 O O . ALA A 1 272 ? -2.825 2.159 25.368 1.00 78.94 272 ALA A O 1
ATOM 2153 N N . PRO A 1 273 ? -3.622 2.854 23.378 1.00 68.88 273 PRO A N 1
ATOM 2154 C CA . PRO A 1 273 ? -2.309 3.193 22.856 1.00 68.88 273 PRO A CA 1
ATOM 2155 C C . PRO A 1 273 ? -1.697 4.337 23.683 1.00 68.88 273 PRO A C 1
ATOM 2157 O O . PRO A 1 273 ? -2.363 5.312 24.010 1.00 68.88 273 PRO A O 1
ATOM 2160 N N . GLU A 1 274 ? -0.414 4.209 24.027 1.00 66.56 274 GLU A N 1
ATOM 2161 C CA . GLU A 1 274 ? 0.403 5.279 24.639 1.00 66.56 274 GLU A CA 1
ATOM 2162 C C . GLU A 1 274 ? 0.033 5.730 26.061 1.00 66.56 274 GLU A C 1
ATOM 2164 O O . GLU A 1 274 ? 0.532 6.753 26.522 1.00 66.56 274 GLU A O 1
ATOM 2169 N N . ASN A 1 275 ? -0.732 4.922 26.802 1.00 62.69 275 ASN A N 1
ATOM 2170 C CA . ASN A 1 275 ? -1.195 5.243 28.160 1.00 62.69 275 ASN A CA 1
ATOM 2171 C C . ASN A 1 275 ? -2.048 6.524 28.235 1.00 62.69 275 ASN A C 1
ATOM 2173 O O . ASN A 1 275 ? -2.170 7.100 29.318 1.00 62.69 275 ASN A O 1
ATOM 2177 N N . ASP A 1 276 ? -2.625 6.967 27.117 1.00 62.12 276 ASP A N 1
ATOM 2178 C CA . ASP A 1 276 ? -3.545 8.098 27.109 1.00 62.12 276 ASP A CA 1
ATOM 2179 C C . ASP A 1 276 ? -4.882 7.684 27.741 1.00 62.12 276 ASP A C 1
ATOM 2181 O O . ASP A 1 276 ? -5.519 6.721 27.313 1.00 62.12 276 ASP A O 1
ATOM 2185 N N . VAL A 1 277 ? -5.262 8.384 28.809 1.00 61.06 277 VAL A N 1
ATOM 2186 C CA . VAL A 1 277 ? -6.447 8.093 29.630 1.00 61.06 277 VAL A CA 1
ATOM 2187 C C . VAL A 1 277 ? -7.570 9.110 29.389 1.00 61.06 277 VAL A C 1
ATOM 2189 O O . VAL A 1 277 ? -8.636 8.988 29.987 1.00 61.06 277 VAL A O 1
ATOM 2192 N N . ASP A 1 278 ? -7.345 10.129 28.550 1.00 66.19 278 ASP A N 1
ATOM 2193 C CA . ASP A 1 278 ? -8.336 11.187 28.280 1.00 66.19 278 ASP A CA 1
ATOM 2194 C C . ASP A 1 278 ? -9.175 10.917 27.015 1.00 66.19 278 ASP A C 1
ATOM 2196 O O . ASP A 1 278 ? -10.005 11.741 26.628 1.00 66.19 278 ASP A O 1
ATOM 2200 N N . GLY A 1 279 ? -8.971 9.757 26.382 1.00 74.38 279 GLY A N 1
ATOM 2201 C CA . GLY A 1 279 ? -9.741 9.293 25.229 1.00 74.38 279 GLY A CA 1
ATOM 2202 C C . GLY A 1 279 ? -11.137 8.773 25.587 1.00 74.38 279 GLY A C 1
ATOM 2203 O O . GLY A 1 279 ? -11.408 8.353 26.715 1.00 74.38 279 GLY A O 1
ATOM 2204 N N . ASP A 1 280 ? -12.025 8.773 24.595 1.00 88.06 280 ASP A N 1
ATOM 2205 C CA . ASP A 1 280 ? -13.339 8.143 24.706 1.00 88.06 280 ASP A CA 1
ATOM 2206 C C . ASP A 1 280 ? -13.171 6.612 24.533 1.00 88.06 280 ASP A C 1
ATOM 2208 O O . ASP A 1 280 ? -12.445 6.153 23.647 1.00 88.06 280 ASP A O 1
ATOM 2212 N N . VAL A 1 281 ? -13.796 5.811 25.403 1.00 90.62 281 VAL A N 1
ATOM 2213 C CA . VAL A 1 281 ? -13.703 4.339 25.404 1.00 90.62 281 VAL A CA 1
ATOM 2214 C C . VAL A 1 281 ? -15.046 3.743 25.016 1.00 90.62 281 VAL A C 1
ATOM 2216 O O . VAL A 1 281 ? -16.065 3.991 25.666 1.00 90.62 281 VAL A O 1
ATOM 2219 N N . GLU A 1 282 ? -15.027 2.894 23.999 1.00 92.75 282 GLU A N 1
ATOM 2220 C CA . GLU A 1 282 ? -16.195 2.196 23.487 1.00 92.75 282 GLU A CA 1
ATOM 2221 C C . GLU A 1 282 ? -15.989 0.689 23.624 1.00 92.75 282 GLU A C 1
ATOM 2223 O O . GLU A 1 282 ? -15.070 0.118 23.040 1.00 92.75 282 GLU A O 1
ATOM 2228 N N . TRP A 1 283 ? -16.872 0.030 24.366 1.00 94.50 283 TRP A N 1
ATOM 2229 C CA . TRP A 1 283 ? -17.021 -1.418 24.338 1.00 94.50 283 TRP A CA 1
ATOM 2230 C C . TRP A 1 283 ? -18.290 -1.775 23.578 1.00 94.50 283 TRP A C 1
ATOM 2232 O O . TRP A 1 283 ? -19.396 -1.367 23.945 1.00 94.50 283 TRP A O 1
ATOM 2242 N N . ASN A 1 284 ? -18.125 -2.565 22.525 1.00 92.62 284 ASN A N 1
ATOM 2243 C CA . ASN A 1 284 ? -19.194 -2.996 21.644 1.00 92.62 284 ASN A CA 1
ATOM 2244 C C . ASN A 1 284 ? -19.271 -4.526 21.574 1.00 92.62 284 ASN A C 1
ATOM 2246 O O . ASN A 1 284 ? -18.321 -5.236 21.906 1.00 92.62 284 ASN A O 1
ATOM 2250 N N . ARG A 1 285 ? -20.413 -5.027 21.120 1.00 92.44 285 ARG A N 1
ATOM 2251 C CA . ARG A 1 285 ? -20.655 -6.419 20.762 1.00 92.44 285 ARG A CA 1
ATOM 2252 C C . ARG A 1 285 ? -21.134 -6.472 19.321 1.00 92.44 285 ARG A C 1
ATOM 2254 O O . ARG A 1 285 ? -21.967 -5.670 18.911 1.00 92.44 285 ARG A O 1
ATOM 2261 N N . THR A 1 286 ? -20.629 -7.427 18.549 1.00 85.06 286 THR A N 1
ATOM 2262 C CA . THR A 1 286 ? -20.937 -7.502 17.108 1.00 85.06 286 THR A CA 1
ATOM 2263 C C . THR A 1 286 ? -22.393 -7.842 16.789 1.00 85.06 286 THR A C 1
ATOM 2265 O O . THR A 1 286 ? -22.812 -7.693 15.648 1.00 85.06 286 THR A O 1
ATOM 2268 N N . ASP A 1 287 ? -23.140 -8.341 17.769 1.00 87.06 287 ASP A N 1
ATOM 2269 C CA . ASP A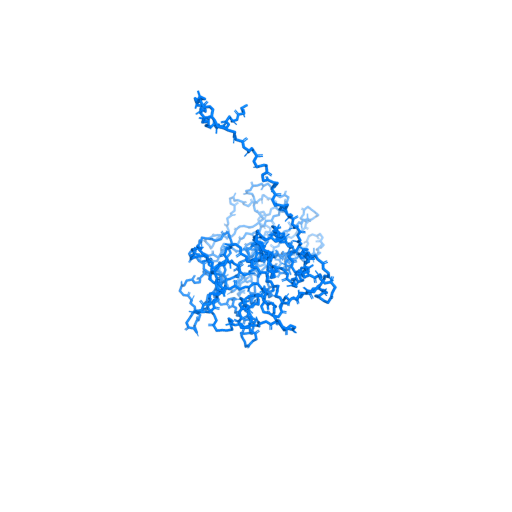 1 287 ? -24.539 -8.754 17.668 1.00 87.06 287 ASP A CA 1
ATOM 2270 C C . ASP A 1 287 ? -25.525 -7.771 18.327 1.00 87.06 287 ASP A C 1
ATOM 2272 O O . ASP A 1 287 ? -26.719 -8.060 18.387 1.00 87.06 287 ASP A O 1
ATOM 2276 N N . LEU A 1 288 ? -25.058 -6.610 18.802 1.00 85.00 288 LEU A N 1
ATOM 2277 C CA . LEU A 1 288 ? -25.935 -5.549 19.305 1.00 85.00 288 LEU A CA 1
ATOM 2278 C C . LEU A 1 288 ? -26.568 -4.734 18.170 1.00 85.00 288 LEU A C 1
ATOM 2280 O O . LEU A 1 288 ? -26.016 -4.597 17.077 1.00 85.00 288 LEU A O 1
ATOM 2284 N N . GLU A 1 289 ? -27.733 -4.149 18.455 1.00 79.31 289 GLU A N 1
ATOM 2285 C CA . GLU A 1 289 ? -28.382 -3.196 17.554 1.00 79.31 289 GLU A CA 1
ATOM 2286 C C . GLU A 1 289 ? -27.483 -1.976 17.299 1.00 79.31 289 GLU A C 1
ATOM 2288 O O . GLU A 1 289 ? -26.792 -1.482 18.194 1.00 79.31 289 GLU A O 1
ATOM 2293 N N . SER A 1 290 ? -27.516 -1.454 16.070 1.00 77.12 290 SER A N 1
ATOM 2294 C CA . SER A 1 290 ? -26.736 -0.270 15.698 1.00 77.12 290 SER A CA 1
ATOM 2295 C C . SER A 1 290 ? -27.085 0.921 16.601 1.00 77.12 290 SER A C 1
ATOM 2297 O O . SER A 1 290 ? -28.250 1.294 16.722 1.00 77.12 290 SER A O 1
ATOM 2299 N N . GLY A 1 291 ? -26.068 1.517 17.228 1.00 78.00 291 GLY A N 1
ATOM 2300 C CA . GLY A 1 291 ? -26.222 2.640 18.158 1.00 78.00 291 GLY A CA 1
ATOM 2301 C C . GLY A 1 291 ? -26.331 2.248 19.635 1.00 78.00 291 GLY A C 1
ATOM 2302 O O . GLY A 1 291 ? -26.393 3.143 20.477 1.00 78.00 291 GLY A O 1
ATOM 2303 N N . GLN A 1 292 ? -26.316 0.952 19.964 1.00 87.81 292 GLN A N 1
ATOM 2304 C CA . GLN A 1 292 ? -26.174 0.476 21.339 1.00 87.81 292 GLN A CA 1
ATOM 2305 C C . GLN A 1 292 ? -24.734 0.056 21.640 1.00 87.81 292 GLN A C 1
ATOM 2307 O O . GLN A 1 292 ? -24.059 -0.544 20.807 1.00 87.81 292 GLN A O 1
ATOM 2312 N N . TYR A 1 293 ? -24.290 0.325 22.866 1.00 92.19 293 TYR A N 1
ATOM 2313 C CA . TYR A 1 293 ? -22.969 -0.057 23.362 1.00 92.19 293 TYR A CA 1
ATOM 2314 C C . TYR A 1 293 ? -23.090 -0.945 24.600 1.00 92.19 293 TYR A C 1
ATOM 2316 O O . TYR A 1 293 ? -24.042 -0.830 25.378 1.00 92.19 293 TYR A O 1
ATOM 2324 N N . VAL A 1 294 ? -22.096 -1.807 24.814 1.00 94.94 294 VAL A N 1
ATOM 2325 C CA . VAL A 1 294 ? -21.939 -2.537 26.079 1.00 94.94 294 VAL A CA 1
ATOM 2326 C C . VAL A 1 294 ? -21.558 -1.546 27.180 1.00 94.94 294 VAL A C 1
ATOM 2328 O O . VAL A 1 294 ? -22.192 -1.505 28.235 1.00 94.94 294 VAL A O 1
ATOM 2331 N N . LEU A 1 295 ? -20.560 -0.704 26.903 1.00 95.06 295 LEU A N 1
ATOM 2332 C CA . LEU A 1 295 ? -20.113 0.392 27.758 1.00 95.06 295 LEU A CA 1
ATOM 2333 C C . LEU A 1 295 ? -19.603 1.529 26.868 1.00 95.06 295 LEU A C 1
ATOM 2335 O O . LEU A 1 295 ? -18.810 1.300 25.961 1.00 95.06 295 LEU A O 1
ATOM 2339 N N . MET A 1 296 ? -20.046 2.752 27.143 1.00 92.94 296 MET A N 1
ATOM 2340 C CA . MET A 1 296 ? -19.533 3.968 26.515 1.00 92.94 296 MET A CA 1
ATOM 2341 C C . MET A 1 296 ? -19.035 4.895 27.620 1.00 92.94 296 MET A C 1
ATOM 2343 O O . MET A 1 296 ? -19.804 5.274 28.506 1.00 92.94 296 MET A O 1
ATOM 2347 N N . TYR A 1 297 ? -17.759 5.261 27.577 1.00 91.25 297 TYR A N 1
ATOM 2348 C CA . TYR A 1 297 ? -17.163 6.250 28.466 1.00 91.25 297 TYR A CA 1
ATOM 2349 C C . TYR A 1 297 ? -16.677 7.423 27.628 1.00 91.25 297 TYR A C 1
ATOM 2351 O O . TYR A 1 297 ? -15.737 7.288 26.851 1.00 91.25 297 TYR A O 1
ATOM 2359 N N . ARG A 1 298 ? -17.327 8.577 27.776 1.00 89.69 298 ARG A N 1
ATOM 2360 C CA . ARG A 1 298 ? -16.989 9.782 27.017 1.00 89.69 298 ARG A CA 1
ATOM 2361 C C . ARG A 1 298 ? -17.124 11.028 27.862 1.00 89.69 298 ARG A C 1
ATOM 2363 O O . ARG A 1 298 ? -18.003 11.108 28.719 1.00 89.69 298 ARG A O 1
ATOM 2370 N N . ASN A 1 299 ? -16.288 12.034 27.617 1.00 85.88 299 ASN A N 1
ATOM 2371 C CA . ASN A 1 299 ? -16.268 13.259 28.437 1.00 85.88 299 ASN A CA 1
ATOM 2372 C C . ASN A 1 299 ? -16.136 12.965 29.947 1.00 85.88 299 ASN A C 1
ATOM 2374 O O . ASN A 1 299 ? -16.803 13.597 30.770 1.00 85.88 299 ASN A O 1
ATOM 2378 N N . ARG A 1 300 ? -15.299 11.982 30.301 1.00 84.62 300 ARG A N 1
ATOM 2379 C CA . ARG A 1 300 ? -15.026 11.548 31.681 1.00 84.62 300 ARG A CA 1
ATOM 2380 C C . ARG A 1 300 ? -16.232 11.013 32.463 1.00 84.62 300 ARG A C 1
ATOM 2382 O O . ARG A 1 300 ? -16.250 11.051 33.693 1.00 84.62 300 ARG A O 1
ATOM 2389 N N . LYS A 1 301 ? -17.254 10.523 31.764 1.00 90.25 301 LYS A N 1
ATOM 2390 C CA . LYS A 1 301 ? -18.445 9.922 32.368 1.00 90.25 301 LYS A CA 1
ATOM 2391 C C . LYS A 1 301 ? -18.935 8.734 31.551 1.00 90.25 301 LYS A C 1
ATOM 2393 O O . LYS A 1 301 ? -18.764 8.692 30.334 1.00 90.25 301 LYS A O 1
ATOM 2398 N N . PHE A 1 302 ? -19.596 7.802 32.227 1.00 90.88 302 PHE A N 1
ATOM 2399 C CA . PHE A 1 302 ? -20.341 6.742 31.559 1.00 90.88 302 PHE A CA 1
ATOM 2400 C C . PHE A 1 302 ? -21.580 7.323 30.884 1.00 90.88 302 PHE A C 1
ATOM 2402 O O . PHE A 1 302 ? -22.356 8.049 31.511 1.00 90.88 302 PHE A O 1
ATOM 2409 N N . ASP A 1 303 ? -21.761 6.999 29.611 1.00 91.31 303 ASP A N 1
ATOM 2410 C CA . ASP A 1 303 ? -22.958 7.340 28.863 1.00 91.31 303 ASP A CA 1
ATOM 2411 C C . ASP A 1 303 ? -23.969 6.196 28.945 1.00 91.31 303 ASP A C 1
ATOM 2413 O O . ASP A 1 303 ? -23.858 5.179 28.262 1.00 91.31 303 ASP A O 1
ATOM 2417 N N . GLN A 1 304 ? -24.944 6.359 29.835 1.00 90.25 304 GLN A N 1
ATOM 2418 C CA . GLN A 1 304 ? -25.986 5.360 30.068 1.00 90.25 304 GLN A CA 1
ATOM 2419 C C . GLN A 1 304 ? -27.132 5.439 29.048 1.00 90.25 304 GLN A C 1
ATOM 2421 O O . GLN A 1 304 ? -27.925 4.497 28.952 1.00 90.25 304 GLN A O 1
ATOM 2426 N N . ASP A 1 305 ? -27.225 6.532 28.283 1.00 88.75 305 ASP A N 1
ATOM 2427 C CA . ASP A 1 305 ? -28.315 6.758 27.329 1.00 88.75 305 ASP A CA 1
ATOM 2428 C C . ASP A 1 305 ? -28.169 5.839 26.112 1.00 88.75 305 ASP A C 1
ATOM 2430 O O . ASP A 1 305 ? -29.161 5.335 25.587 1.00 88.75 305 ASP A O 1
ATOM 2434 N N . VAL A 1 306 ? -26.924 5.566 25.711 1.00 89.94 306 VAL A N 1
ATOM 2435 C CA . VAL A 1 306 ? -26.578 4.671 24.590 1.00 89.94 306 VAL A CA 1
ATOM 2436 C C . VAL A 1 306 ? -26.239 3.244 25.037 1.00 89.94 306 VAL A C 1
ATOM 2438 O O . VAL A 1 306 ? -25.920 2.384 24.214 1.00 89.94 306 VAL A O 1
ATOM 2441 N N . GLN A 1 307 ? -26.282 2.974 26.343 1.00 92.12 307 GLN A N 1
ATOM 2442 C CA . GLN A 1 307 ? -25.957 1.663 26.890 1.00 92.12 307 GLN A CA 1
ATOM 2443 C C . GLN A 1 307 ? -27.118 0.680 26.712 1.00 92.12 307 GLN A C 1
ATOM 2445 O O . GLN A 1 307 ? -28.249 0.945 27.141 1.00 92.12 307 GLN A O 1
ATOM 2450 N N . SER A 1 308 ? -26.811 -0.493 26.154 1.00 93.00 308 SER A N 1
ATOM 2451 C CA . SER A 1 308 ? -27.783 -1.569 25.977 1.00 93.00 308 SER A CA 1
ATOM 2452 C C . SER A 1 308 ? -28.380 -2.016 27.327 1.00 93.00 308 SER A C 1
ATOM 2454 O O . SER A 1 308 ? -27.642 -2.184 28.308 1.00 93.00 308 SER A O 1
ATOM 2456 N N . PRO A 1 309 ? -29.712 -2.229 27.413 1.00 91.56 309 PRO A N 1
ATOM 2457 C CA . PRO A 1 309 ? -30.389 -2.581 28.660 1.00 91.56 309 PRO A CA 1
ATOM 2458 C C . PRO A 1 309 ? -29.824 -3.809 29.386 1.00 91.56 309 PRO A C 1
ATOM 2460 O O . PRO A 1 309 ? -29.830 -3.820 30.616 1.00 91.56 309 PRO A O 1
ATOM 2463 N N . SER A 1 310 ? -29.310 -4.810 28.663 1.00 90.88 310 SER A N 1
ATOM 2464 C CA . SER A 1 310 ? -28.761 -6.050 29.242 1.00 90.88 310 SER A CA 1
ATOM 2465 C C . SER A 1 310 ? -27.462 -5.843 30.033 1.00 90.88 310 SER A C 1
ATOM 2467 O O . SER A 1 310 ? -27.126 -6.655 30.895 1.00 90.88 310 SER A O 1
ATOM 2469 N N . PHE A 1 311 ? -26.743 -4.745 29.786 1.00 93.44 311 PHE A N 1
ATOM 2470 C CA . PHE A 1 311 ? -25.461 -4.439 30.434 1.00 93.44 311 PHE A CA 1
ATOM 2471 C C . PHE A 1 311 ? -25.565 -3.367 31.525 1.00 93.44 311 PHE A C 1
ATOM 2473 O O . PHE A 1 311 ? -24.603 -3.128 32.260 1.00 93.44 311 PHE A O 1
ATOM 2480 N N . ARG A 1 312 ? -26.737 -2.743 31.692 1.00 91.19 312 ARG A N 1
ATOM 2481 C CA . ARG A 1 312 ? -26.948 -1.697 32.702 1.00 91.19 312 ARG A CA 1
ATOM 2482 C C . ARG A 1 312 ? -26.652 -2.213 34.108 1.00 91.19 312 ARG A C 1
ATOM 2484 O O . ARG A 1 312 ? -27.133 -3.267 34.514 1.00 91.19 312 ARG A O 1
ATOM 2491 N N . ASN A 1 313 ? -25.874 -1.436 34.863 1.00 90.69 313 ASN A N 1
ATOM 2492 C CA . ASN A 1 313 ? -25.419 -1.750 36.227 1.00 90.69 313 ASN A CA 1
ATOM 2493 C C . ASN A 1 313 ? -24.586 -3.041 36.367 1.00 90.69 313 ASN A C 1
ATOM 2495 O O . ASN A 1 313 ? -24.283 -3.453 37.488 1.00 90.69 313 ASN A O 1
ATOM 2499 N N . ARG A 1 314 ? -24.210 -3.680 35.255 1.00 95.44 314 ARG A N 1
ATOM 2500 C CA . ARG A 1 314 ? -23.398 -4.903 35.227 1.00 95.44 314 ARG A CA 1
ATOM 2501 C C . ARG A 1 314 ? -21.984 -4.664 34.723 1.00 95.44 314 ARG A C 1
ATOM 2503 O O . ARG A 1 314 ? -21.148 -5.534 34.912 1.00 95.44 314 ARG A O 1
ATOM 2510 N N . VAL A 1 315 ? -21.703 -3.517 34.113 1.00 95.69 315 VAL A N 1
ATOM 2511 C CA . VAL A 1 315 ? -20.375 -3.205 33.573 1.00 95.69 315 VAL A CA 1
ATOM 2512 C C . VAL A 1 315 ? -19.726 -2.022 34.271 1.00 95.69 315 VAL A C 1
ATOM 2514 O O . VAL A 1 315 ? -20.418 -1.108 34.720 1.00 95.69 315 VAL A O 1
ATOM 2517 N N . ASP A 1 316 ? -18.402 -2.053 34.350 1.00 94.62 316 ASP A N 1
ATOM 2518 C CA . ASP A 1 316 ? -17.564 -0.972 34.871 1.00 94.62 316 ASP A CA 1
ATOM 2519 C C . ASP A 1 316 ? -16.187 -0.993 34.186 1.00 94.62 316 ASP A C 1
ATOM 2521 O O . ASP A 1 316 ? -15.828 -1.988 33.551 1.00 94.62 316 ASP A O 1
ATOM 2525 N N . LEU A 1 317 ? -15.401 0.073 34.325 1.00 92.44 317 LEU A N 1
ATOM 2526 C CA . LEU A 1 317 ? -13.982 0.075 33.950 1.00 92.44 317 LEU A CA 1
ATOM 2527 C C . LEU A 1 317 ? -13.130 -0.216 35.188 1.00 92.44 317 LEU A C 1
ATOM 2529 O O . LEU A 1 317 ? -13.448 0.237 36.281 1.00 92.44 317 LEU A O 1
ATOM 2533 N N . GLN A 1 318 ? -12.054 -0.986 35.022 1.00 88.62 318 GLN A N 1
ATOM 2534 C CA . GLN A 1 318 ? -11.283 -1.519 36.148 1.00 88.62 318 GLN A CA 1
ATOM 2535 C C . GLN A 1 318 ? -10.648 -0.438 37.044 1.00 88.62 318 GLN A C 1
ATOM 2537 O O . GLN A 1 318 ? -11.105 -0.214 38.163 1.00 88.62 318 GLN A O 1
ATOM 2542 N N . ASP A 1 319 ? -9.556 0.192 36.607 1.00 80.75 319 ASP A N 1
ATOM 2543 C CA . ASP A 1 319 ? -8.908 1.269 37.368 1.00 80.75 319 ASP A CA 1
ATOM 2544 C C . ASP A 1 319 ? -8.484 2.467 36.509 1.00 80.75 319 ASP A C 1
ATOM 2546 O O . ASP A 1 319 ? -8.115 3.504 37.065 1.00 80.75 319 ASP A O 1
ATOM 2550 N N . MET A 1 320 ? -8.573 2.346 35.176 1.00 81.06 320 MET A N 1
ATOM 2551 C CA . MET A 1 320 ? -8.194 3.377 34.210 1.00 81.06 320 MET A CA 1
ATOM 2552 C C . MET A 1 320 ? -6.774 3.916 34.423 1.00 81.06 320 MET A C 1
ATOM 2554 O O . MET A 1 320 ? -6.473 5.057 34.081 1.00 81.06 320 MET A O 1
ATOM 2558 N N . LYS A 1 321 ? -5.861 3.125 34.997 1.00 81.50 321 LYS A N 1
ATOM 2559 C CA . LYS A 1 321 ? -4.469 3.543 35.202 1.00 81.50 321 LYS A CA 1
ATOM 2560 C C . LYS A 1 321 ? -3.593 3.035 34.077 1.00 81.50 321 LYS A C 1
ATOM 2562 O O . LYS A 1 321 ? -3.746 1.918 33.604 1.00 81.50 321 LYS A O 1
ATOM 2567 N N . ASN A 1 322 ? -2.614 3.848 33.678 1.00 77.44 322 ASN A N 1
ATOM 2568 C CA . ASN A 1 322 ? -1.633 3.478 32.651 1.00 77.44 322 ASN A CA 1
ATOM 2569 C C . ASN A 1 322 ? -2.298 2.995 31.342 1.00 77.44 322 ASN A C 1
ATOM 2571 O O . ASN A 1 322 ? -1.866 2.009 30.747 1.00 77.44 322 ASN A O 1
ATOM 2575 N N . GLY A 1 323 ? -3.387 3.658 30.937 1.00 80.25 323 GLY A N 1
ATOM 2576 C CA . GLY A 1 323 ? -4.168 3.298 29.752 1.00 80.25 323 GLY A CA 1
ATOM 2577 C C . GLY A 1 323 ? -4.952 1.988 29.859 1.00 80.25 323 GLY A C 1
ATOM 2578 O O . GLY A 1 323 ? -5.418 1.501 28.835 1.00 80.25 323 GLY A O 1
ATOM 2579 N N . ASP A 1 324 ? -5.083 1.376 31.038 1.00 87.88 324 ASP A N 1
ATOM 2580 C CA . ASP A 1 324 ? -5.863 0.150 31.209 1.00 87.88 324 ASP A CA 1
ATOM 2581 C C . ASP A 1 324 ? -7.368 0.449 31.237 1.00 87.88 324 ASP A C 1
ATOM 2583 O O . ASP A 1 324 ? -7.919 0.914 32.230 1.00 87.88 324 ASP A O 1
ATOM 2587 N N . VAL A 1 325 ? -8.039 0.196 30.119 1.00 90.44 325 VAL A N 1
ATOM 2588 C CA . VAL A 1 325 ? -9.475 0.439 29.924 1.00 90.44 325 VAL A CA 1
ATOM 2589 C C . VAL A 1 325 ? -10.244 -0.883 29.860 1.00 90.44 325 VAL A C 1
ATOM 2591 O O . VAL A 1 325 ? -11.250 -1.021 29.158 1.00 90.44 325 VAL A O 1
ATOM 2594 N N . SER A 1 326 ? -9.739 -1.880 30.590 1.00 93.62 326 SER A N 1
ATOM 2595 C CA . SER A 1 326 ? -10.373 -3.184 30.727 1.00 93.62 326 SER A CA 1
ATOM 2596 C C . SER A 1 326 ? -11.755 -3.050 31.360 1.00 93.62 326 SER A C 1
ATOM 2598 O O . SER A 1 326 ? -11.931 -2.366 32.373 1.00 93.62 326 SER A O 1
ATOM 2600 N N . MET A 1 327 ? -12.739 -3.716 30.757 1.00 95.38 327 MET A N 1
ATOM 2601 C CA . MET A 1 327 ? -14.112 -3.720 31.246 1.00 95.38 327 MET A CA 1
ATOM 2602 C C . MET A 1 327 ? -14.331 -4.904 32.178 1.00 95.38 327 MET A C 1
ATOM 2604 O O . MET A 1 327 ? -14.040 -6.046 31.828 1.00 95.38 327 MET A O 1
ATOM 2608 N N . VAL A 1 328 ? -14.900 -4.631 33.344 1.00 96.94 328 VAL A N 1
ATOM 2609 C CA . VAL A 1 328 ? -15.438 -5.646 34.245 1.00 96.94 328 VAL A CA 1
ATOM 2610 C C . VAL A 1 328 ? -16.897 -5.871 33.871 1.00 96.94 328 VAL A C 1
ATOM 2612 O O . VAL A 1 328 ? -17.673 -4.921 33.889 1.00 96.94 328 VAL A O 1
ATOM 2615 N N . LEU A 1 329 ? -17.279 -7.105 33.551 1.00 97.12 329 LEU A N 1
ATOM 2616 C CA . LEU A 1 329 ? -18.665 -7.523 33.346 1.00 97.12 329 LEU A CA 1
ATOM 2617 C C . LEU A 1 329 ? -19.069 -8.464 34.485 1.00 97.12 329 LEU A C 1
ATOM 2619 O O . LEU A 1 329 ? -18.479 -9.526 34.660 1.00 97.12 329 LEU A O 1
ATOM 2623 N N . LYS A 1 330 ? -20.064 -8.050 35.268 1.00 97.38 330 LYS A N 1
ATOM 2624 C CA . LYS A 1 330 ? -20.480 -8.708 36.505 1.00 97.38 330 LYS A CA 1
ATOM 2625 C C . LYS A 1 330 ? -21.561 -9.751 36.265 1.00 97.38 330 LYS A C 1
ATOM 2627 O O . LYS A 1 330 ? -22.511 -9.487 35.522 1.00 97.38 330 LYS A O 1
ATOM 2632 N N . LYS A 1 331 ? -21.475 -10.863 36.995 1.00 95.75 331 LYS A N 1
ATOM 2633 C CA . LYS A 1 331 ? -22.464 -11.950 37.020 1.00 95.75 331 LYS A CA 1
ATOM 2634 C C . LYS A 1 331 ? -22.852 -12.422 35.619 1.00 95.75 331 LYS A C 1
ATOM 2636 O O . LYS A 1 331 ? -24.008 -12.284 35.207 1.00 95.75 331 LYS A O 1
ATOM 26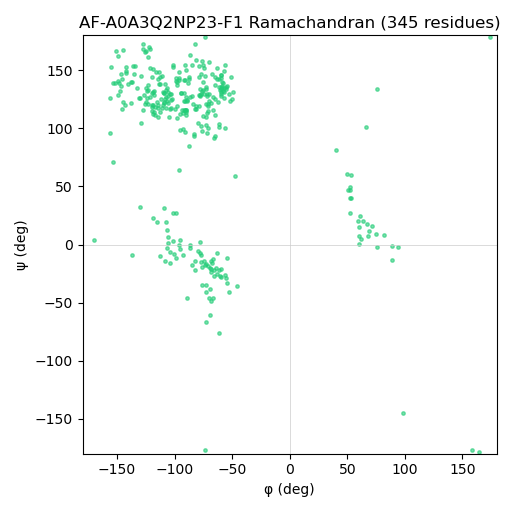41 N N . VAL A 1 332 ? -21.879 -12.913 34.861 1.00 96.31 332 VAL A N 1
ATOM 2642 C CA . VAL A 1 332 ? -22.094 -13.335 33.473 1.00 96.31 332 VAL A CA 1
ATOM 2643 C C . VAL A 1 332 ? -23.078 -14.498 33.360 1.00 96.31 332 VAL A C 1
ATOM 2645 O O . VAL A 1 332 ? -23.218 -15.330 34.251 1.00 96.31 332 VAL A O 1
ATOM 2648 N N . THR A 1 333 ? -23.762 -14.556 32.228 1.00 95.12 333 THR A N 1
ATOM 2649 C CA . THR A 1 333 ? -24.736 -15.578 31.843 1.00 95.12 333 THR A CA 1
ATOM 2650 C C . THR A 1 333 ? -24.370 -16.137 30.470 1.00 95.12 333 THR A C 1
ATOM 2652 O O . THR A 1 333 ? -23.498 -15.606 29.782 1.00 95.12 333 THR A O 1
ATOM 2655 N N . THR A 1 334 ? -25.053 -17.190 30.019 1.00 93.25 334 THR A N 1
ATOM 2656 C CA .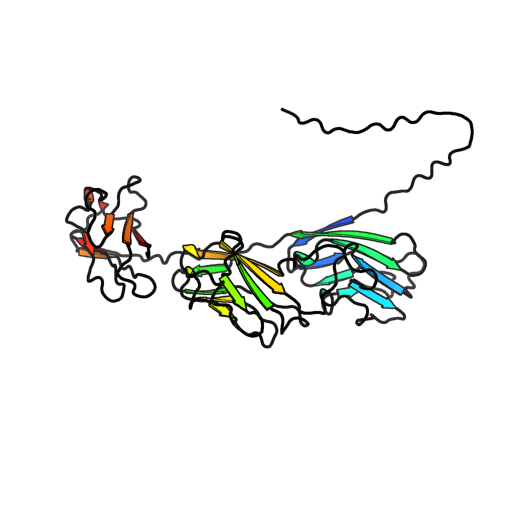 THR A 1 334 ? -24.839 -17.730 28.666 1.00 93.25 334 THR A CA 1
ATOM 2657 C C . THR A 1 334 ? -25.150 -16.719 27.560 1.00 93.25 334 THR A C 1
ATOM 2659 O O . THR A 1 334 ? -24.538 -16.787 26.499 1.00 93.25 334 THR A O 1
ATOM 2662 N N . ASP A 1 335 ? -26.039 -15.755 27.813 1.00 92.44 335 ASP A N 1
ATOM 2663 C CA . ASP A 1 335 ? -26.411 -14.707 26.851 1.00 92.44 335 ASP A CA 1
ATOM 2664 C C . ASP A 1 335 ? -25.303 -13.646 26.691 1.00 92.44 335 ASP A C 1
ATOM 2666 O O . ASP A 1 335 ? -25.239 -12.914 25.697 1.00 92.44 335 ASP A O 1
ATOM 2670 N N . ASP A 1 336 ? -24.373 -13.590 27.648 1.00 94.12 336 ASP A N 1
ATOM 2671 C CA . ASP A 1 336 ? -23.176 -12.757 27.564 1.00 94.12 336 ASP A CA 1
ATOM 2672 C C . ASP A 1 336 ? -22.106 -13.362 26.639 1.00 94.12 336 ASP A C 1
ATOM 2674 O O . ASP A 1 336 ? -21.138 -12.690 26.298 1.00 94.12 336 ASP A O 1
ATOM 2678 N N . ALA A 1 337 ? -22.267 -14.605 26.172 1.00 92.81 337 ALA A N 1
ATOM 2679 C CA . ALA A 1 337 ? -21.343 -15.185 25.205 1.00 92.81 337 ALA A CA 1
ATOM 2680 C C . ALA A 1 337 ? -21.403 -14.419 23.873 1.00 92.81 337 ALA A C 1
ATOM 2682 O O . ALA A 1 337 ? -22.460 -14.279 23.258 1.00 92.81 337 ALA A O 1
ATOM 2683 N N . GLY A 1 338 ? -20.255 -13.935 23.403 1.00 92.00 338 GLY A N 1
ATOM 2684 C CA . GLY A 1 338 ? -20.196 -13.160 22.172 1.00 92.00 338 GLY A CA 1
ATOM 2685 C C . GLY A 1 338 ? -18.817 -12.583 21.886 1.00 92.00 338 GLY A C 1
ATOM 2686 O O . GLY A 1 338 ? -17.866 -12.749 22.652 1.00 92.00 338 GLY A O 1
ATOM 2687 N N . ARG A 1 339 ? -18.709 -11.897 20.747 1.00 92.94 339 ARG A N 1
ATOM 2688 C CA . ARG A 1 339 ? -17.503 -11.161 20.367 1.00 92.94 339 ARG A CA 1
ATOM 2689 C C . ARG A 1 339 ? -17.616 -9.729 20.871 1.00 92.94 339 ARG A C 1
ATOM 2691 O O . ARG A 1 339 ? -18.467 -8.977 20.400 1.00 92.94 339 ARG A O 1
ATOM 2698 N N . TYR A 1 340 ? -16.725 -9.376 21.788 1.00 93.38 340 TYR A N 1
ATOM 2699 C CA . TYR A 1 340 ? -16.585 -8.028 22.320 1.00 93.38 340 TYR A CA 1
ATOM 2700 C C . TYR A 1 340 ? -15.456 -7.293 21.598 1.00 93.38 340 TYR A C 1
ATOM 2702 O O . TYR A 1 340 ? -14.405 -7.873 21.321 1.00 93.38 340 TYR A O 1
ATOM 2710 N N . GLU A 1 341 ? -15.673 -6.019 21.307 1.00 91.31 341 GLU A N 1
ATOM 2711 C CA . GLU A 1 341 ? -14.706 -5.127 20.679 1.00 91.31 341 GLU A CA 1
ATOM 2712 C C . GLU A 1 341 ? -14.487 -3.915 21.583 1.00 91.31 341 GLU A C 1
ATOM 2714 O O . GLU A 1 341 ? -15.449 -3.319 22.060 1.00 91.31 341 GLU A O 1
ATOM 2719 N N . CYS A 1 342 ? -13.226 -3.558 21.807 1.00 90.56 342 CYS A N 1
ATOM 2720 C CA . CYS A 1 342 ? -12.843 -2.347 22.517 1.00 90.56 342 CYS A CA 1
ATOM 2721 C C . CYS A 1 342 ? -12.230 -1.359 21.525 1.00 90.56 342 CYS A C 1
ATOM 2723 O O . CYS A 1 342 ? -11.314 -1.722 20.783 1.00 90.56 342 CYS A O 1
ATOM 2725 N N . ARG A 1 343 ? -12.702 -0.114 21.539 1.00 87.31 343 ARG A N 1
ATOM 2726 C CA . ARG A 1 343 ? -12.131 0.999 20.779 1.00 87.31 343 ARG A CA 1
ATOM 2727 C C . ARG A 1 343 ? -11.809 2.140 21.728 1.00 87.31 343 ARG A C 1
ATOM 2729 O O . ARG A 1 343 ? -12.613 2.483 22.589 1.00 87.31 343 ARG A O 1
ATOM 2736 N N . VAL A 1 344 ? -10.623 2.715 21.564 1.00 86.19 344 VAL A N 1
ATOM 2737 C CA . VAL A 1 344 ? -10.192 3.902 22.303 1.00 86.19 344 VAL A CA 1
ATOM 2738 C C . VAL A 1 344 ? -9.954 5.003 21.290 1.00 86.19 344 VAL A C 1
ATOM 2740 O O . VAL A 1 344 ? -9.059 4.889 20.454 1.00 86.19 344 VAL A O 1
ATOM 2743 N N . VAL A 1 345 ? -10.768 6.050 21.354 1.00 77.50 345 VAL A N 1
ATOM 2744 C CA . VAL A 1 345 ? -10.678 7.209 20.470 1.00 77.50 345 VAL A CA 1
ATOM 2745 C C . VAL A 1 345 ? -9.921 8.308 21.206 1.00 77.50 345 VAL A C 1
ATOM 2747 O O . VAL A 1 345 ? -10.424 8.887 22.169 1.0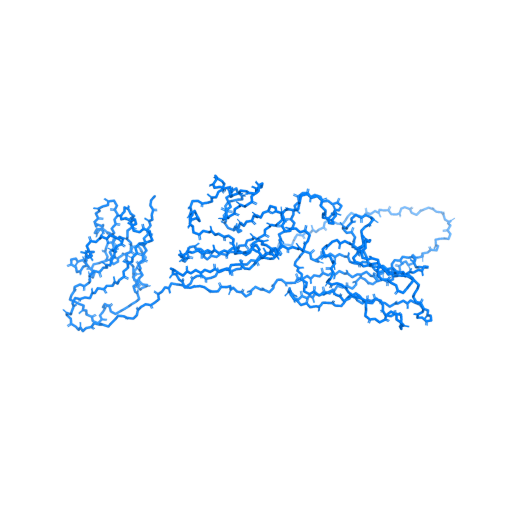0 77.50 345 VAL A O 1
ATOM 2750 N N . GLN A 1 346 ? -8.691 8.572 20.771 1.00 68.06 346 GLN A N 1
ATOM 2751 C CA . GLN A 1 346 ? -7.875 9.676 21.287 1.00 68.06 346 GLN A CA 1
ATOM 2752 C C . GLN A 1 346 ? -8.404 11.020 20.757 1.00 68.06 346 GLN A C 1
ATOM 2754 O O . GLN A 1 346 ? -8.901 11.082 19.629 1.00 68.06 346 GLN A O 1
ATOM 2759 N N . ARG A 1 347 ? -8.327 12.076 21.576 1.00 58.59 347 ARG A N 1
ATOM 2760 C CA . ARG A 1 347 ? -8.798 13.431 21.237 1.00 58.59 347 ARG A CA 1
ATOM 2761 C C . ARG A 1 347 ? -7.697 14.351 20.741 1.00 58.59 347 ARG A C 1
ATOM 2763 O O . ARG A 1 347 ? -6.556 14.231 21.235 1.00 58.59 347 ARG A O 1
#

Sequence (347 aa):
KAYTTYFSYFDCHISSLTSLLCVVFSPVDQTTIRVDSRETVILPCRAPGDGTVITAEWSRTDLESDQYVIFYRDNKIDIAASCPSFKNRVELQDVKNGDVSLVLKTVTTADRGIYECRVQGTDPPISTVGLIVEPVEEPITAESGGTVILPCRAPENDRDGDVEWSRTDLEFSQYVYRYKNTKVDHAAQCPSFRNRTTLQDMKNGDVSLVLKKVTTDDTGRYECRVVQRENSCKKRSILVTDPLSFINLRVEPVQRIITAEHEEDVILPCRAPENDVDGDVEWNRTDLESGQYVLMYRNRKFDQDVQSPSFRNRVDLQDMKNGDVSMVLKKVTTDDAGRYECRVVQR

Solvent-accessible surface area (backbone atoms only — not comparable to full-atom values): 20496 Å² total; per-residue (Å²): 139,82,85,85,79,89,78,86,83,80,86,80,84,87,78,82,94,72,90,76,78,80,77,78,75,73,75,79,72,70,44,73,48,77,44,54,41,62,38,68,50,74,49,77,36,69,56,81,81,94,17,83,65,56,34,42,37,34,33,42,81,55,43,42,95,81,44,22,57,41,35,36,45,81,92,40,72,43,70,84,50,24,26,64,89,34,63,97,34,58,49,66,71,40,52,86,71,13,29,57,20,41,36,38,50,57,37,43,73,74,66,43,46,46,37,36,32,35,44,74,95,52,83,68,66,82,27,43,37,38,40,45,47,44,81,72,83,73,58,49,74,42,51,41,62,35,71,48,74,49,88,40,71,45,56,92,91,34,51,86,33,35,37,39,30,34,43,79,88,50,64,96,80,43,24,55,40,38,39,46,93,95,37,75,46,70,84,52,31,36,75,94,36,61,96,30,58,48,68,70,44,54,92,80,15,32,59,16,41,33,39,43,60,36,40,57,84,65,38,44,46,34,35,37,33,68,47,68,85,84,77,72,70,51,53,80,70,75,100,59,81,71,58,73,43,76,47,42,39,42,34,43,75,78,86,79,91,83,87,80,57,80,59,35,72,44,76,49,86,40,68,39,77,91,44,51,68,84,38,35,39,39,31,36,46,84,85,54,61,93,82,47,23,56,41,36,36,46,96,92,38,75,44,68,89,45,32,36,78,91,34,63,95,32,58,48,67,69,76,57,54,83,9,30,60,21,34,34,38,48,55,35,48,82,85,68,66,74,60,75,46,78,48,69,47,78,125

Secondary structure (DSSP, 8-state):
-PPPPPP--------S---------PPP-EEEEEEETTS-EEE--B-SSSS--SEEEEEETTB-TT-BSEEEETTEE-TTTB-GGGTTTEEEEEGGGTEEEEEE-S--GGG-EEEEEEETT-SS-SEEEEEEEEP--PPEEEETT-EEEE--B--TT-TTSEEEEEETTS-TT-BSEEEETTEE--SSB-GGGTTTEEEEEGGGTEEEEEEES--GGG-EEEEEEEE-SS-S--BSS-S----SEEEEEEEEP--------TT--EEE--B-GGG--SSEEEEEETTSPTT-BSEEEETTEE--SSB-GGGTTTEEE----TTB-PEEE-S--GGG-S-EEEEEE--

Radius of gyration: 30.57 Å; Cα contacts (8 Å, |Δi|>4): 724; chains: 1; bounding box: 62×39×100 Å

InterPro domains:
  IPR003598 Immunoglobulin subtype 2 [SM00408] (36-124)
  IPR003598 Immunoglobulin subtype 2 [SM00408] (143-231)
  IPR003599 Immunoglobulin domain subtype [SM00409] (30-134)
  IPR003599 Immunoglobulin domain subtype [SM00409] (137-243)
  IPR003599 Immunoglobulin domain subtype [SM00409] (255-347)
  IPR007110 Immunoglobulin-like domain [PS50835] (27-120)
  IPR007110 Immunoglobulin-like domain [PS50835] (124-241)
  IPR007110 Immunoglobulin-like domain [PS50835] (253-347)
  IPR013106 Immunoglobulin V-set domain [PF07686] (31-123)
  IPR013106 Immunoglobulin V-set domain [PF07686] (137-232)
  IPR013106 Immunoglobulin V-set domain [PF07686] (258-345)
  IPR013106 Immunoglobulin V-set domain [SM00406] (40-119)
  IPR013106 Immunoglobulin V-set domain [SM00406] (147-226)
  IPR013106 Immunoglobulin V-set domain [SM00406] (265-344)
  IPR013783 Immunoglobulin-like fold [G3DSA:2.60.40.10] (26-131)
  IPR013783 Immunoglobulin-like fold [G3DSA:2.60.40.10] (132-241)
  IPR013783 Immunoglobulin-like fold [G3DSA:2.60.40.10] (245-347)
  IPR036179 Immunoglobulin-like domain superfamily [SSF48726] (31-122)
  IPR036179 Immunoglobulin-like domain superfamily [SSF48726] (135-227)
  IPR036179 Immunoglobulin-like domain superfamily [SSF48726] (255-344)

Mean predicted aligned error: 14.51 Å

Organism: Fundulus heteroclitus (NCBI:txid8078)

Nearest PDB structures (foldseek):
  6sru-assembly7_G  TM=8.035E-01  e=6.873E-07  Mus musculus
  4hh8-assembly1_A  TM=5.045E-01  e=1.640E-09  Bos taurus
  4mng-assembly2_F  TM=3.788E-01  e=8.009E-11  Homo sapiens
  7llj-assembly1_K  TM=3.849E-01  e=2.512E-07  Homo sapiens
  4lfh-assembly1_G  TM=3.764E-01  e=6.873E-07  Homo sapiens

pLDDT: mean 79.95, std 17.65, range [25.86, 97.38]

Foldseek 3Di:
DDDDDDDDDDDDDDDDDDDDPPPPDDPQPAAEDEEAAQAKDKAWDFADDPLQFAWKFKDFPFFDPQETLWIDHPNDIDQVSHFLVNPPQWDADCSSRRTRIIIGGRDDQVPFGWMFMDTPPDPPTRYIYGYDYHYPADAAEAEAQAKDKAWDFDRQQQLVFWKFKDFPPDDPQETLWTQPPNDTDPVRHDPVNPPQWDADDSPRRGRIIIGGRDHQVPFGKMFMFTHHDDRGRDTPDDDDRPTRDIHGYGYDYDDDDDDDDAQAKDKAWDFDPPLDLQWWKFKAFPPDDPQAGLWTQHPNDTDPVRHDPVNPPQKDADPSGSRTRIIIGGRDDPVPDGDMDMDTGDD